Protein AF-A0A535BLI5-F1 (afdb_monomer_lite)

Sequence (243 aa):
MTRSIVELEEAIANLPAQARATAGRLFTVSTTTGRLEAPPEMHAWITKLFGSVDAVREQRIVRVTNEVTFEGALFNDLRAMRPMEVKGADEVRQTVAAAVNDPFDHPLTGTPADSFGRIEGEHGITASNVAKYDGYHGVLVFNEHDPLAPVDAEMIRDHLTTTRRWGEAALAADPAARYLFVMWNCLWRAGGSIVHGHMQMTATRGQHYPKVEALRRQALAYSATAGDYFDDLWLVHSALGLG

Structure (mmCIF, N/CA/C/O backbone):
data_AF-A0A535BLI5-F1
#
_entry.id   AF-A0A535BLI5-F1
#
loop_
_atom_site.group_PDB
_atom_site.id
_atom_site.type_symbol
_atom_site.label_atom_id
_atom_site.label_alt_id
_atom_site.label_comp_id
_atom_site.label_asym_id
_atom_site.label_entity_id
_atom_site.label_seq_id
_atom_site.pdbx_PDB_ins_code
_atom_site.Cartn_x
_atom_site.Cartn_y
_atom_site.Cartn_z
_atom_site.occupancy
_atom_site.B_iso_or_equiv
_atom_site.auth_seq_id
_atom_site.auth_comp_id
_atom_site.auth_asym_id
_atom_site.auth_atom_id
_atom_site.pdbx_PDB_model_num
ATOM 1 N N . MET A 1 1 ? -14.826 17.214 19.121 1.00 47.09 1 MET A N 1
ATOM 2 C CA . MET A 1 1 ? -14.129 16.149 19.871 1.00 47.09 1 MET A CA 1
ATOM 3 C C . MET A 1 1 ? -13.475 15.234 18.859 1.00 47.09 1 MET A C 1
ATOM 5 O O . MET A 1 1 ? -14.135 14.869 17.894 1.00 47.09 1 MET A O 1
ATOM 9 N N . THR A 1 2 ? -12.189 14.941 19.020 1.00 57.09 2 THR A N 1
ATOM 10 C CA . THR A 1 2 ? -11.465 13.982 18.177 1.00 57.09 2 THR A CA 1
ATOM 11 C C . THR A 1 2 ? -11.964 12.580 18.532 1.00 57.09 2 THR A C 1
ATOM 13 O O . THR A 1 2 ? -11.920 12.221 19.704 1.00 57.09 2 THR A O 1
ATOM 16 N N . ARG A 1 3 ? -12.500 11.823 17.566 1.00 70.88 3 ARG A N 1
ATOM 17 C CA . ARG A 1 3 ? -12.975 10.444 17.795 1.00 70.88 3 ARG A CA 1
ATOM 18 C C . ARG A 1 3 ? -11.785 9.548 18.155 1.00 70.88 3 ARG A C 1
ATOM 20 O O . ARG A 1 3 ? -10.768 9.614 17.465 1.00 70.88 3 ARG A O 1
ATOM 27 N N . SER A 1 4 ? -11.906 8.726 19.200 1.00 84.88 4 SER A N 1
ATOM 28 C CA . SER A 1 4 ? -10.860 7.763 19.572 1.00 84.88 4 SER A CA 1
ATOM 29 C C . SER A 1 4 ? -11.131 6.375 18.984 1.00 84.88 4 SER A C 1
ATOM 31 O O . SER A 1 4 ? -12.279 5.946 18.878 1.00 84.88 4 SER A O 1
ATOM 33 N N . ILE A 1 5 ? -10.074 5.627 18.641 1.00 86.12 5 ILE A N 1
ATOM 34 C CA . ILE A 1 5 ? -10.195 4.255 18.117 1.00 86.12 5 ILE A CA 1
ATOM 35 C C . ILE A 1 5 ? -10.846 3.302 19.131 1.00 86.12 5 ILE A C 1
ATOM 37 O O . ILE A 1 5 ? -11.511 2.342 18.744 1.00 86.12 5 ILE A O 1
ATOM 41 N N . VAL A 1 6 ? -10.726 3.587 20.432 1.00 87.19 6 VAL A N 1
ATOM 42 C CA . VAL A 1 6 ? -11.361 2.780 21.488 1.00 87.19 6 VAL A CA 1
ATOM 43 C C . VAL A 1 6 ? -12.884 2.937 21.553 1.00 87.19 6 VAL A C 1
ATOM 45 O O . VAL A 1 6 ? -13.558 2.119 22.184 1.00 87.19 6 VAL A O 1
ATOM 48 N N . GLU A 1 7 ? -13.431 3.950 20.882 1.00 90.62 7 GLU A N 1
ATOM 49 C CA . GLU A 1 7 ? -14.868 4.243 20.786 1.00 90.62 7 GLU A CA 1
ATOM 50 C C . GLU A 1 7 ? -15.482 3.703 19.482 1.00 90.62 7 GLU A C 1
ATOM 52 O O . GLU A 1 7 ? -16.658 3.932 19.212 1.00 90.62 7 GLU A O 1
ATOM 57 N N . LEU A 1 8 ? -14.715 2.973 18.659 1.00 93.38 8 LEU A N 1
ATOM 58 C CA . LEU A 1 8 ? -15.142 2.546 17.321 1.00 93.38 8 LEU A CA 1
ATOM 59 C C . LEU A 1 8 ? -16.457 1.751 17.320 1.00 93.38 8 LEU A C 1
ATOM 61 O O . LEU A 1 8 ? -17.288 1.937 16.436 1.00 93.38 8 LEU A O 1
ATOM 65 N N . GLU A 1 9 ? -16.662 0.886 18.311 1.00 93.19 9 GLU A N 1
ATOM 66 C CA . GLU A 1 9 ? -17.890 0.093 18.444 1.00 93.19 9 GLU A CA 1
ATOM 67 C C . GLU A 1 9 ? -19.134 0.989 18.601 1.00 93.19 9 GLU A C 1
ATOM 69 O O . GLU A 1 9 ? -20.137 0.806 17.910 1.00 93.19 9 GLU A O 1
ATOM 74 N N . GLU A 1 10 ? -19.040 2.025 19.438 1.00 93.69 10 GLU A N 1
ATOM 75 C CA . GLU A 1 10 ? -20.099 3.023 19.614 1.00 93.69 10 GLU A CA 1
ATOM 76 C C . GLU A 1 10 ? -20.235 3.925 18.379 1.00 93.69 10 GLU A C 1
ATOM 78 O O . GLU A 1 10 ? -21.348 4.241 17.951 1.00 93.69 10 GLU A O 1
ATOM 83 N N . ALA A 1 11 ? -19.116 4.297 17.753 1.00 94.75 11 ALA A N 1
ATOM 84 C CA . ALA A 1 11 ? -19.124 5.080 16.523 1.00 94.75 11 ALA A CA 1
ATOM 85 C C . ALA A 1 11 ? -19.891 4.359 15.402 1.00 94.75 11 ALA A C 1
ATOM 87 O O . ALA A 1 11 ? -20.700 4.992 14.726 1.00 94.75 11 ALA A O 1
ATOM 88 N N . ILE A 1 12 ? -19.701 3.041 15.253 1.00 96.00 12 ILE A N 1
ATOM 89 C CA . ILE A 1 12 ? -20.447 2.205 14.300 1.00 96.00 12 ILE A CA 1
ATOM 90 C C . ILE A 1 12 ? -21.933 2.143 14.669 1.00 96.00 12 ILE A C 1
ATOM 92 O O . ILE A 1 12 ? -22.789 2.292 13.793 1.00 96.00 12 ILE A O 1
ATOM 96 N N . ALA A 1 13 ? -22.264 1.967 15.951 1.00 95.38 13 ALA A N 1
ATOM 97 C CA . ALA A 1 13 ? -23.654 1.912 16.410 1.00 95.38 13 ALA A CA 1
ATOM 98 C C . ALA A 1 13 ? -24.440 3.199 16.088 1.00 95.38 13 ALA A C 1
ATOM 100 O O . ALA A 1 13 ? -25.640 3.135 15.793 1.00 95.38 13 ALA A O 1
ATOM 101 N N . ASN A 1 14 ? -23.749 4.340 16.078 1.00 96.06 14 ASN A N 1
ATOM 102 C CA . ASN A 1 14 ? -24.297 5.665 15.793 1.00 96.06 14 ASN A CA 1
ATOM 103 C C . ASN A 1 14 ? -24.281 6.057 14.302 1.00 96.06 14 ASN A C 1
ATOM 105 O O . ASN A 1 14 ? -24.719 7.156 13.957 1.00 96.06 14 ASN A O 1
ATOM 109 N N . LEU A 1 15 ? -23.800 5.189 13.404 1.00 96.94 15 LEU A N 1
ATOM 110 C CA . LEU A 1 15 ? -23.833 5.453 11.964 1.00 96.94 15 LEU A CA 1
ATOM 111 C C . LEU A 1 15 ? -25.273 5.497 11.415 1.00 96.94 15 LEU A C 1
ATOM 113 O O . LEU A 1 15 ? -26.168 4.825 11.944 1.00 96.94 15 LEU A O 1
ATOM 117 N N . PRO A 1 16 ? -25.502 6.216 10.294 1.00 97.50 16 PRO A N 1
ATOM 118 C CA . PRO A 1 16 ? -26.744 6.115 9.534 1.00 97.50 16 PRO A CA 1
ATOM 119 C C . PRO A 1 16 ? -27.089 4.660 9.209 1.00 97.50 16 PRO A C 1
ATOM 121 O O . PRO A 1 16 ? -26.199 3.842 8.981 1.00 97.50 16 PRO A O 1
ATOM 124 N N . ALA A 1 17 ? -28.384 4.340 9.140 1.00 97.81 17 ALA A N 1
ATOM 125 C CA . ALA A 1 17 ? -28.864 2.958 9.065 1.00 97.81 17 ALA A CA 1
ATOM 126 C C . ALA A 1 17 ? -28.194 2.122 7.958 1.00 97.81 17 ALA A C 1
ATOM 128 O O . ALA A 1 17 ? -27.809 0.982 8.212 1.00 97.81 17 ALA A O 1
ATOM 129 N N . GLN A 1 18 ? -28.006 2.700 6.767 1.00 97.12 18 GLN A N 1
ATOM 130 C CA . GLN A 1 18 ? -27.330 2.037 5.651 1.00 97.12 18 GLN A CA 1
ATOM 131 C C . GLN A 1 18 ? -25.860 1.736 5.974 1.00 97.12 18 GLN A C 1
ATOM 133 O O . GLN A 1 18 ? -25.451 0.581 5.915 1.00 97.12 18 GLN A O 1
ATOM 138 N N . ALA A 1 19 ? -25.086 2.748 6.376 1.00 97.69 19 ALA A N 1
ATOM 139 C CA . ALA A 1 19 ? -23.670 2.591 6.703 1.00 97.69 19 ALA A CA 1
ATOM 140 C C . ALA A 1 19 ? -23.455 1.647 7.895 1.00 97.69 19 ALA A C 1
ATOM 142 O O . ALA A 1 19 ? -22.542 0.831 7.868 1.00 97.69 19 ALA A O 1
ATOM 143 N N . ARG A 1 20 ? -24.330 1.686 8.907 1.00 98.06 20 ARG A N 1
ATOM 144 C CA . ARG A 1 20 ? -24.294 0.754 10.042 1.00 98.06 20 ARG A CA 1
ATOM 145 C C . ARG A 1 20 ? -24.550 -0.688 9.610 1.00 98.06 20 ARG A C 1
ATOM 147 O O . ARG A 1 20 ? -23.839 -1.589 10.042 1.00 98.06 20 ARG A O 1
ATOM 154 N N . ALA A 1 21 ? -25.552 -0.913 8.759 1.00 97.50 21 ALA A N 1
ATOM 155 C CA . ALA A 1 21 ? -25.837 -2.242 8.227 1.00 97.50 21 ALA A CA 1
ATOM 156 C C . ALA A 1 21 ? -24.681 -2.755 7.356 1.00 97.50 21 ALA A C 1
ATOM 158 O O . ALA A 1 21 ? -24.323 -3.925 7.457 1.00 97.50 21 ALA A O 1
ATOM 159 N N . THR A 1 22 ? -24.076 -1.890 6.537 1.00 97.81 22 THR A N 1
ATOM 160 C CA . THR A 1 22 ? -22.875 -2.225 5.760 1.00 97.81 22 THR A CA 1
ATOM 161 C C . THR A 1 22 ? -21.688 -2.544 6.666 1.00 97.81 22 THR A C 1
ATOM 163 O O . THR A 1 22 ? -21.052 -3.579 6.482 1.00 97.81 22 THR A O 1
ATOM 166 N N . ALA A 1 23 ? -21.438 -1.737 7.700 1.00 97.62 23 ALA A N 1
ATOM 167 C CA . ALA A 1 23 ? -20.387 -1.993 8.679 1.00 97.62 23 ALA A CA 1
ATOM 168 C C . ALA A 1 23 ? -20.572 -3.355 9.361 1.00 97.62 23 ALA A C 1
ATOM 170 O O . ALA A 1 23 ? -19.612 -4.107 9.453 1.00 97.62 23 ALA A O 1
ATOM 171 N N . GLY A 1 24 ? -21.803 -3.715 9.740 1.00 96.94 24 GLY A N 1
ATOM 172 C CA . GLY A 1 24 ? -22.107 -5.024 10.328 1.00 96.94 24 GLY A CA 1
ATOM 173 C C . GLY A 1 24 ? -21.949 -6.217 9.375 1.00 96.94 24 GLY A C 1
ATOM 174 O O . GLY A 1 24 ? -21.850 -7.344 9.846 1.00 96.94 24 GLY A O 1
ATOM 175 N N . ARG A 1 25 ? -21.914 -5.998 8.051 1.00 96.69 25 ARG A N 1
ATOM 176 C CA . ARG A 1 25 ? -21.553 -7.042 7.072 1.00 96.69 25 ARG A CA 1
ATOM 177 C C . ARG A 1 25 ? -20.046 -7.157 6.876 1.00 96.69 25 ARG A C 1
ATOM 179 O O . ARG A 1 25 ? -19.554 -8.250 6.628 1.00 96.69 25 ARG A O 1
ATOM 186 N N . LEU A 1 26 ? -19.343 -6.026 6.896 1.00 97.62 26 LEU A N 1
ATOM 187 C CA . LEU A 1 26 ? -17.915 -5.969 6.591 1.00 97.62 26 LEU A CA 1
ATOM 188 C C . LEU A 1 26 ? -17.036 -6.257 7.801 1.00 97.62 26 LEU A C 1
ATOM 190 O O . LEU A 1 26 ? -15.949 -6.800 7.631 1.00 97.62 26 LEU A O 1
ATOM 194 N N . PHE A 1 27 ? -17.470 -5.872 8.998 1.00 97.81 27 PHE A N 1
ATOM 195 C CA . PHE A 1 27 ? -16.617 -5.853 10.171 1.00 97.81 27 PHE A CA 1
ATOM 196 C C . PHE A 1 27 ? -17.290 -6.455 11.392 1.00 97.81 27 PHE A C 1
ATOM 198 O O . PHE A 1 27 ? -18.383 -6.049 11.787 1.00 97.81 27 PHE A O 1
ATOM 205 N N . THR A 1 28 ? -16.544 -7.314 12.077 1.00 97.8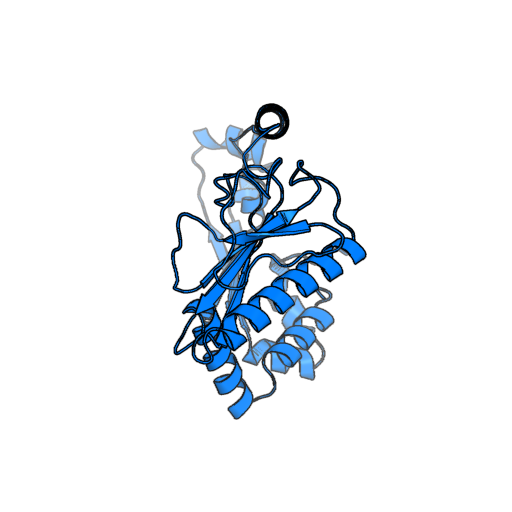8 28 THR A N 1
ATOM 206 C CA . THR A 1 28 ? -16.773 -7.587 13.491 1.00 97.88 28 THR A CA 1
ATOM 207 C C . THR A 1 28 ? -15.856 -6.691 14.305 1.00 97.88 28 THR A C 1
ATOM 209 O O . THR A 1 28 ? -14.628 -6.764 14.200 1.00 97.88 28 THR A O 1
ATOM 212 N N . VAL A 1 29 ? -16.458 -5.850 15.144 1.00 96.94 29 VAL A N 1
ATOM 213 C CA . VAL A 1 29 ? -15.743 -5.033 16.125 1.00 96.94 29 VAL A CA 1
ATOM 214 C C . VAL A 1 29 ? -16.135 -5.504 17.511 1.00 96.94 29 VAL A C 1
ATOM 216 O O . VAL A 1 29 ? -17.316 -5.626 17.818 1.00 96.94 29 VAL A O 1
ATOM 219 N N . SER A 1 30 ? -15.139 -5.780 18.345 1.00 94.75 30 SER A N 1
ATOM 220 C CA . SER A 1 30 ? -15.363 -6.179 19.732 1.00 94.75 30 SER A CA 1
ATOM 221 C C . SER A 1 30 ? -14.399 -5.453 20.647 1.00 94.75 30 SER A C 1
ATOM 223 O O . SER A 1 30 ? -13.195 -5.406 20.360 1.00 94.75 30 SER A O 1
ATOM 225 N N . THR A 1 31 ? -14.902 -4.974 21.777 1.00 94.19 31 THR A N 1
ATOM 226 C CA . THR A 1 31 ? -14.069 -4.374 22.814 1.00 94.19 31 THR A CA 1
ATOM 227 C C . THR A 1 31 ? -13.914 -5.303 24.013 1.00 94.19 31 THR A C 1
ATOM 229 O O . THR A 1 31 ? -14.876 -5.891 24.496 1.00 94.19 31 THR A O 1
ATOM 232 N N . THR A 1 32 ? -12.693 -5.412 24.530 1.00 94.00 32 THR A N 1
ATOM 233 C CA . THR A 1 32 ? -12.395 -6.095 25.794 1.00 94.00 32 THR A CA 1
ATOM 234 C C . THR A 1 32 ? -11.517 -5.229 26.691 1.00 94.00 32 THR A C 1
ATOM 236 O O . THR A 1 32 ? -10.850 -4.310 26.216 1.00 94.00 32 THR A O 1
ATOM 239 N N . THR A 1 33 ? -11.496 -5.535 27.986 1.00 94.62 33 THR A N 1
ATOM 240 C CA . THR A 1 33 ? -10.629 -4.871 28.964 1.00 94.62 33 THR A CA 1
ATOM 241 C C . THR A 1 33 ? -9.566 -5.849 29.445 1.00 94.62 33 THR A C 1
ATOM 243 O O . THR A 1 33 ? -9.861 -6.799 30.172 1.00 94.62 33 THR A O 1
ATOM 246 N N . GLY A 1 34 ? -8.317 -5.611 29.046 1.00 93.62 34 GLY A N 1
ATOM 247 C CA . GLY A 1 34 ? -7.156 -6.283 29.622 1.00 93.62 34 GLY A CA 1
ATOM 248 C C . GLY A 1 34 ? -6.868 -5.735 31.016 1.00 93.62 34 GLY A C 1
ATOM 249 O O . GLY A 1 34 ? -7.035 -4.541 31.255 1.00 93.62 34 GLY A O 1
ATOM 250 N N . ARG A 1 35 ? -6.434 -6.596 31.938 1.00 95.44 35 ARG A N 1
ATOM 251 C CA . ARG A 1 35 ? -6.080 -6.201 33.306 1.00 95.44 35 ARG A CA 1
ATOM 252 C C . ARG A 1 35 ? -4.682 -6.666 33.662 1.00 95.44 35 ARG A C 1
ATOM 254 O O . ARG A 1 35 ? -4.257 -7.728 33.207 1.00 95.44 35 ARG A O 1
ATOM 261 N N . LEU A 1 36 ? -3.994 -5.888 34.486 1.00 94.75 36 LEU A N 1
ATOM 262 C CA . LEU A 1 36 ? -2.710 -6.272 35.058 1.00 94.75 36 LEU A CA 1
ATOM 263 C C . LEU A 1 36 ? -2.592 -5.837 36.515 1.00 94.75 36 LEU A C 1
ATOM 265 O O . LEU A 1 36 ? -3.238 -4.889 36.960 1.00 94.75 36 LEU A O 1
ATOM 269 N N . GLU A 1 37 ? -1.713 -6.516 37.239 1.00 95.75 37 GLU A N 1
ATOM 270 C CA . GLU A 1 37 ? -1.260 -6.114 38.564 1.00 95.75 37 GLU A CA 1
ATOM 271 C C . GLU A 1 37 ? 0.241 -5.866 38.485 1.00 95.75 37 GLU A C 1
ATOM 273 O O . GLU A 1 37 ? 1.027 -6.783 38.249 1.00 95.75 37 GLU A O 1
ATOM 278 N N . ALA A 1 38 ? 0.637 -4.599 38.602 1.00 94.50 38 ALA A N 1
ATOM 279 C CA . ALA A 1 38 ? 2.038 -4.223 38.526 1.00 94.50 38 ALA A CA 1
ATOM 280 C C . ALA A 1 38 ? 2.724 -4.435 39.886 1.00 94.50 38 ALA A C 1
ATOM 282 O O . ALA A 1 38 ? 2.233 -3.902 40.890 1.00 94.50 38 ALA A O 1
ATOM 283 N N . PRO A 1 39 ? 3.870 -5.136 39.935 1.00 96.56 39 PRO A N 1
ATOM 284 C CA . PRO A 1 39 ? 4.638 -5.261 41.167 1.00 96.56 39 PRO A CA 1
ATOM 285 C C . PRO A 1 39 ? 5.189 -3.882 41.596 1.00 96.56 39 PRO A C 1
ATOM 287 O O . PRO A 1 39 ? 5.440 -3.041 40.719 1.00 96.56 39 PRO A O 1
ATOM 290 N N . PRO A 1 40 ? 5.370 -3.614 42.907 1.00 96.69 40 PRO A N 1
ATOM 291 C CA . PRO A 1 40 ? 5.818 -2.311 43.420 1.00 96.69 40 PRO A CA 1
ATOM 292 C C . PRO A 1 40 ? 7.080 -1.767 42.740 1.00 96.69 40 PRO A C 1
ATOM 294 O O . PRO A 1 40 ? 7.190 -0.571 42.471 1.00 96.69 40 PRO A O 1
ATOM 297 N N . GLU A 1 41 ? 8.005 -2.653 42.383 1.00 97.38 41 GLU A N 1
ATOM 298 C CA . GLU A 1 41 ? 9.267 -2.341 41.714 1.00 97.38 41 GLU A CA 1
ATOM 299 C C . GLU A 1 41 ? 9.061 -1.677 40.342 1.00 97.38 41 GLU A C 1
ATOM 301 O O . GLU A 1 41 ? 9.906 -0.904 39.890 1.00 97.38 41 GLU A O 1
ATOM 306 N N . MET A 1 42 ? 7.926 -1.928 39.677 1.00 95.88 42 MET A N 1
ATOM 307 C CA . MET A 1 42 ? 7.594 -1.328 38.381 1.00 95.88 42 MET A CA 1
ATOM 308 C C . MET A 1 42 ? 6.871 0.018 38.494 1.00 95.88 42 MET A C 1
ATOM 310 O O . MET A 1 42 ? 6.772 0.729 37.492 1.00 95.88 42 MET A O 1
ATOM 314 N N . HIS A 1 43 ? 6.373 0.411 39.673 1.00 95.81 43 HIS A N 1
ATOM 315 C CA . HIS A 1 43 ? 5.490 1.582 39.819 1.00 95.81 43 HIS A CA 1
ATOM 316 C C . HIS A 1 43 ? 6.147 2.885 39.364 1.00 95.81 43 HIS A C 1
ATOM 318 O O . HIS A 1 43 ? 5.507 3.693 38.687 1.00 95.81 43 HIS A O 1
ATOM 324 N N . ALA A 1 44 ? 7.434 3.069 39.670 1.00 95.38 44 ALA A N 1
ATOM 325 C CA . ALA A 1 44 ? 8.190 4.249 39.254 1.00 95.38 44 ALA A CA 1
ATOM 326 C C . ALA A 1 44 ? 8.353 4.317 37.725 1.00 95.38 44 ALA A C 1
ATOM 328 O O . ALA A 1 44 ? 8.171 5.375 37.122 1.00 95.38 44 ALA A O 1
ATOM 329 N N . TRP A 1 45 ? 8.653 3.183 37.085 1.00 92.44 45 TRP A N 1
ATOM 330 C CA . TRP A 1 45 ? 8.798 3.094 35.630 1.00 92.44 45 TRP A CA 1
ATOM 331 C C . TRP A 1 45 ? 7.462 3.316 34.911 1.00 92.44 45 TRP A C 1
ATOM 333 O O . TRP A 1 45 ? 7.402 4.081 33.949 1.00 92.44 45 TRP A O 1
ATOM 343 N N . ILE A 1 46 ? 6.383 2.712 35.419 1.00 92.81 46 ILE A N 1
ATOM 344 C CA . ILE A 1 46 ? 5.030 2.870 34.874 1.00 92.81 46 ILE A CA 1
ATOM 345 C C . ILE A 1 46 ? 4.578 4.324 34.980 1.00 92.81 46 ILE A C 1
ATOM 347 O O . ILE A 1 46 ? 4.182 4.909 33.979 1.00 92.81 46 ILE A O 1
ATOM 351 N N . THR A 1 47 ? 4.688 4.926 36.164 1.00 92.94 47 THR A N 1
ATOM 352 C CA . THR A 1 47 ? 4.321 6.333 36.389 1.00 92.94 47 THR A CA 1
ATOM 353 C C . THR A 1 47 ? 5.103 7.260 35.461 1.00 92.94 47 THR A C 1
ATOM 355 O O . THR A 1 47 ? 4.530 8.169 34.869 1.00 92.94 47 THR A O 1
ATOM 358 N N . LYS A 1 48 ? 6.401 6.994 35.259 1.00 90.44 48 LYS A N 1
ATOM 359 C CA . LYS A 1 48 ? 7.246 7.783 34.356 1.00 90.44 48 LYS A CA 1
ATOM 360 C C . LYS A 1 48 ? 6.785 7.735 32.894 1.00 90.44 48 LYS A C 1
ATOM 362 O O . LYS A 1 48 ? 6.881 8.751 32.215 1.00 90.44 48 LYS A O 1
ATOM 367 N N . LEU A 1 49 ? 6.358 6.576 32.393 1.00 87.19 49 LEU A N 1
ATOM 368 C CA . LEU A 1 49 ? 6.043 6.392 30.967 1.00 87.19 49 LEU A CA 1
ATOM 369 C C . LEU A 1 49 ? 4.560 6.550 30.631 1.00 87.19 49 LEU A C 1
ATOM 371 O O . LEU A 1 49 ? 4.225 7.029 29.553 1.00 87.19 49 LEU A O 1
ATOM 375 N N . PHE A 1 50 ? 3.683 6.140 31.540 1.00 88.31 50 PHE A N 1
ATOM 376 C CA . PHE A 1 50 ? 2.238 6.050 31.327 1.00 88.31 50 PHE A CA 1
ATOM 377 C C . PHE A 1 50 ? 1.442 6.950 32.283 1.00 88.31 50 PHE A C 1
ATOM 379 O O . PHE A 1 50 ? 0.216 6.922 32.283 1.00 88.31 50 PHE A O 1
ATOM 386 N N . GLY A 1 51 ? 2.120 7.752 33.107 1.00 90.06 51 GLY A N 1
ATOM 387 C CA . GLY A 1 51 ? 1.513 8.737 34.003 1.00 90.06 51 GLY A CA 1
ATOM 388 C C . GLY A 1 51 ? 1.115 8.185 35.372 1.00 90.06 51 GLY A C 1
ATOM 389 O O . GLY A 1 51 ? 1.361 8.849 36.374 1.00 90.06 51 GLY A O 1
ATOM 390 N N . SER A 1 52 ? 0.550 6.976 35.458 1.00 93.44 52 SER A N 1
ATOM 391 C CA . SER A 1 52 ? 0.239 6.334 36.746 1.00 93.44 52 SER A CA 1
ATOM 392 C C . SER A 1 52 ? 0.098 4.812 36.643 1.00 93.44 52 SER A C 1
ATOM 394 O O . SER A 1 52 ? -0.093 4.258 35.561 1.00 93.44 52 SER A O 1
ATOM 396 N N . VAL A 1 53 ? 0.174 4.124 37.789 1.00 92.62 53 VAL A N 1
ATOM 397 C CA . VAL A 1 53 ? -0.102 2.678 37.884 1.00 92.62 53 VAL A CA 1
ATOM 398 C C . VAL A 1 53 ? -1.559 2.368 37.544 1.00 92.62 53 VAL A C 1
ATOM 400 O O . VAL A 1 53 ? -1.829 1.407 36.826 1.00 92.62 53 VAL A O 1
ATOM 403 N N . ASP A 1 54 ? -2.490 3.211 37.992 1.00 93.19 54 ASP A N 1
ATOM 404 C CA . ASP A 1 54 ? -3.914 3.044 37.696 1.00 93.19 54 ASP A CA 1
ATOM 405 C C . ASP A 1 54 ? -4.209 3.176 36.196 1.00 93.19 54 ASP A C 1
ATOM 407 O O . ASP A 1 54 ? -5.012 2.411 35.666 1.00 93.19 54 ASP A O 1
ATOM 411 N N . ALA A 1 55 ? -3.502 4.064 35.485 1.00 89.56 55 ALA A N 1
ATOM 412 C CA . ALA A 1 55 ? -3.691 4.290 34.050 1.00 89.56 55 ALA A CA 1
ATOM 413 C C . ALA A 1 55 ? -3.369 3.065 33.177 1.00 89.56 55 ALA A C 1
ATOM 415 O O . ALA A 1 55 ? -3.858 2.969 32.054 1.00 89.56 55 ALA A O 1
ATOM 416 N N . VAL A 1 56 ? -2.555 2.123 33.668 1.00 92.69 56 VAL A N 1
ATOM 417 C CA . VAL A 1 56 ? -2.211 0.889 32.937 1.00 92.69 56 VAL A CA 1
ATOM 418 C C . VAL A 1 56 ? -2.917 -0.350 33.473 1.00 92.69 56 VAL A C 1
ATOM 420 O O . VAL A 1 56 ? -2.788 -1.425 32.880 1.00 92.69 56 VAL A O 1
ATOM 423 N N . ARG A 1 57 ? -3.627 -0.219 34.599 1.00 94.31 57 ARG A N 1
ATOM 424 C CA . ARG A 1 57 ? -4.225 -1.341 35.326 1.00 94.31 57 ARG A CA 1
ATOM 425 C C . ARG A 1 57 ? -5.336 -2.004 34.532 1.00 94.31 57 ARG A C 1
ATOM 427 O O . ARG A 1 57 ? -5.400 -3.229 34.483 1.00 94.31 57 ARG A O 1
ATOM 434 N N . GLU A 1 58 ? -6.175 -1.191 33.903 1.00 93.88 58 GLU A N 1
ATOM 435 C CA . GLU A 1 58 ? -7.248 -1.623 33.019 1.00 93.88 58 GLU A CA 1
ATOM 436 C C . GLU A 1 58 ? -7.061 -0.976 31.650 1.00 93.88 58 GLU A C 1
ATOM 438 O O . GLU A 1 58 ? -6.914 0.237 31.534 1.00 93.88 58 GLU A O 1
ATOM 443 N N . GLN A 1 59 ? -7.040 -1.793 30.603 1.00 91.69 59 GLN A N 1
ATOM 444 C CA . GLN A 1 59 ? -6.693 -1.354 29.256 1.00 91.69 59 GLN A CA 1
ATOM 445 C C . GLN A 1 59 ? -7.792 -1.762 28.296 1.00 91.69 59 GLN A C 1
ATOM 447 O O . GLN A 1 59 ? -8.048 -2.954 28.109 1.00 91.69 59 GLN A O 1
ATOM 452 N N . ARG A 1 60 ? -8.426 -0.777 27.665 1.00 91.44 60 ARG A N 1
ATOM 453 C CA . ARG A 1 60 ? -9.430 -1.026 26.634 1.00 91.44 60 ARG A CA 1
ATOM 454 C C . ARG A 1 60 ? -8.730 -1.449 25.342 1.00 91.44 60 ARG A C 1
ATOM 456 O O . ARG A 1 60 ? -7.842 -0.757 24.849 1.00 91.44 60 ARG A O 1
ATOM 463 N N . ILE A 1 61 ? -9.116 -2.608 24.822 1.00 93.56 61 ILE A N 1
ATOM 464 C CA . ILE A 1 61 ? -8.564 -3.205 23.609 1.00 93.56 61 ILE A CA 1
ATOM 465 C C . ILE A 1 61 ? -9.704 -3.388 22.616 1.00 93.56 61 ILE A C 1
ATOM 467 O O . ILE A 1 61 ? -10.643 -4.138 22.886 1.00 93.56 61 ILE A O 1
ATOM 471 N N . VAL A 1 62 ? -9.601 -2.736 21.461 1.00 95.25 62 VAL A N 1
ATOM 472 C CA . VAL A 1 62 ? -10.546 -2.906 20.352 1.00 95.25 62 VAL A CA 1
ATOM 473 C C . VAL A 1 62 ? -9.949 -3.864 19.341 1.00 95.25 62 VAL A C 1
ATOM 475 O O . VAL A 1 62 ? -8.841 -3.661 18.851 1.00 95.25 62 VAL A O 1
ATOM 478 N N . ARG A 1 63 ? -10.691 -4.919 19.023 1.00 96.31 63 ARG A N 1
ATOM 479 C CA . ARG A 1 63 ? -10.394 -5.818 17.911 1.00 96.31 63 ARG A CA 1
ATOM 480 C C . ARG A 1 63 ? -11.322 -5.477 16.759 1.00 96.31 63 ARG A C 1
ATOM 482 O O . ARG A 1 63 ? -12.529 -5.387 16.965 1.00 96.31 63 ARG A O 1
ATOM 489 N N . VAL A 1 64 ? -10.748 -5.351 15.571 1.00 97.12 64 VAL A N 1
ATOM 490 C CA . VAL A 1 64 ? -11.479 -5.222 14.312 1.00 97.12 64 VAL A CA 1
ATOM 491 C C . VAL A 1 64 ? -11.085 -6.394 13.431 1.00 97.12 64 VAL A C 1
ATOM 493 O O . VAL A 1 64 ? -9.893 -6.637 13.237 1.00 97.12 64 VAL A O 1
ATOM 496 N N . THR A 1 65 ? -12.072 -7.103 12.903 1.00 98.38 65 THR A N 1
ATOM 497 C CA . THR A 1 65 ? -11.895 -8.159 11.906 1.00 98.38 65 THR A CA 1
ATOM 498 C C . THR A 1 65 ? -12.729 -7.803 10.690 1.00 98.38 65 THR A C 1
ATOM 500 O O . THR A 1 65 ? -13.915 -7.525 10.827 1.00 98.38 65 THR A O 1
ATOM 503 N N . ASN A 1 66 ? -12.110 -7.787 9.512 1.00 97.94 66 ASN A N 1
ATOM 504 C CA . ASN A 1 66 ? -12.815 -7.709 8.242 1.00 97.94 66 ASN A CA 1
ATOM 505 C C . ASN A 1 66 ? -13.348 -9.105 7.900 1.00 97.94 66 ASN A C 1
ATOM 507 O O . ASN A 1 66 ? -12.565 -10.026 7.695 1.00 97.94 66 ASN A O 1
ATOM 511 N N . GLU A 1 67 ? -14.663 -9.273 7.840 1.00 97.50 67 GLU A N 1
ATOM 512 C CA . GLU A 1 67 ? -15.318 -10.568 7.606 1.00 97.50 67 GLU A CA 1
ATOM 513 C C . GLU A 1 67 ? -15.223 -11.038 6.147 1.00 97.50 67 GLU A C 1
ATOM 515 O O . GLU A 1 67 ? -15.502 -12.194 5.838 1.00 97.50 67 GLU A O 1
ATOM 520 N N . VAL A 1 68 ? -14.806 -10.157 5.234 1.00 97.19 68 VAL A N 1
ATOM 521 C CA . VAL A 1 68 ? -14.600 -10.488 3.819 1.00 97.19 68 VAL A CA 1
ATOM 522 C C . VAL A 1 68 ? -13.175 -10.982 3.583 1.00 97.19 68 VAL A C 1
ATOM 524 O O . VAL A 1 68 ? -12.974 -12.013 2.935 1.00 97.19 68 VAL A O 1
ATOM 527 N N . THR A 1 69 ? -12.175 -10.266 4.108 1.00 96.75 69 THR A N 1
ATOM 528 C CA . THR A 1 69 ? -10.756 -10.604 3.889 1.00 96.75 69 THR A CA 1
ATOM 529 C C . THR A 1 69 ? -10.148 -11.468 4.991 1.00 96.75 69 THR A C 1
ATOM 531 O O . THR A 1 69 ? -9.115 -12.100 4.762 1.00 96.75 69 THR A O 1
ATOM 534 N N . PHE A 1 70 ? -10.789 -11.525 6.162 1.00 96.56 70 PHE A N 1
ATOM 535 C CA . PHE A 1 70 ? -10.279 -12.084 7.422 1.00 96.56 70 PHE A CA 1
ATOM 536 C C . PHE A 1 70 ? -9.004 -11.417 7.948 1.00 96.56 70 PHE A C 1
ATOM 538 O O . PHE A 1 70 ? -8.335 -11.940 8.842 1.00 96.56 70 PHE A O 1
ATOM 545 N N . GLU A 1 71 ? -8.670 -10.236 7.436 1.00 97.00 71 GLU A N 1
ATOM 546 C CA . GLU A 1 71 ? -7.634 -9.399 8.023 1.00 97.00 71 GLU A CA 1
ATOM 547 C C . GLU A 1 71 ? -8.164 -8.746 9.300 1.00 97.00 71 GLU A C 1
ATOM 549 O O . GLU A 1 71 ? -9.337 -8.380 9.402 1.00 97.00 71 GLU A O 1
ATOM 554 N N . GLY A 1 72 ? -7.299 -8.602 10.301 1.00 96.31 72 GLY A N 1
ATOM 555 C CA . GLY A 1 72 ? -7.693 -8.035 11.579 1.00 96.31 72 GLY A CA 1
ATOM 556 C C . GLY A 1 72 ? -6.592 -7.227 12.237 1.00 96.31 72 GLY A C 1
ATOM 557 O O . GLY A 1 72 ? -5.401 -7.444 12.006 1.00 96.31 72 GLY A O 1
ATOM 558 N N . ALA A 1 73 ? -7.014 -6.301 13.087 1.00 95.38 73 ALA A N 1
ATOM 559 C CA . ALA A 1 73 ? -6.146 -5.430 13.859 1.00 95.38 73 ALA A CA 1
ATOM 560 C C . ALA A 1 73 ? -6.619 -5.354 15.314 1.00 95.38 73 ALA A C 1
ATOM 562 O O . ALA A 1 73 ? -7.810 -5.475 15.614 1.00 95.38 73 ALA A O 1
ATOM 563 N N . LEU A 1 74 ? -5.665 -5.159 16.226 1.00 94.50 74 LEU A N 1
ATOM 564 C CA . LEU A 1 74 ? -5.932 -4.902 17.636 1.00 94.50 74 LEU A CA 1
ATOM 565 C C . LEU A 1 74 ? -5.370 -3.536 18.010 1.00 94.50 74 LEU A C 1
ATOM 567 O O . LEU A 1 74 ? -4.184 -3.268 17.813 1.00 94.50 74 LEU A O 1
ATOM 571 N N . PHE A 1 75 ? -6.218 -2.713 18.607 1.00 92.88 75 PHE A N 1
ATOM 572 C CA . PHE A 1 75 ? -5.902 -1.364 19.038 1.00 92.88 75 PHE A CA 1
ATOM 573 C C . PHE A 1 75 ? -5.939 -1.288 20.557 1.00 92.88 75 PHE A C 1
ATOM 575 O O . PHE A 1 75 ? -6.842 -1.822 21.197 1.00 92.88 75 PHE A O 1
ATOM 582 N N . ASN A 1 76 ? -4.935 -0.635 21.127 1.00 91.00 76 ASN A N 1
ATOM 583 C CA . ASN A 1 76 ? -4.837 -0.325 22.546 1.00 91.00 76 ASN A CA 1
ATOM 584 C C . ASN A 1 76 ? -4.065 0.990 22.655 1.00 91.00 76 ASN A C 1
ATOM 586 O O . ASN A 1 76 ? -2.924 1.064 22.192 1.00 91.00 76 ASN A O 1
ATOM 590 N N . ASP A 1 77 ? -4.676 2.002 23.265 1.00 83.31 77 ASP A N 1
ATOM 591 C CA . ASP A 1 77 ? -4.129 3.361 23.329 1.00 83.31 77 ASP A CA 1
ATOM 592 C C . ASP A 1 77 ? -2.746 3.410 23.992 1.00 83.31 77 ASP A C 1
ATOM 594 O O . ASP A 1 77 ? -1.852 4.131 23.546 1.00 83.31 77 ASP A O 1
ATOM 598 N N . LEU A 1 78 ? -2.499 2.558 24.991 1.00 85.25 78 LEU A N 1
ATOM 599 C CA . LEU A 1 78 ? -1.207 2.505 25.678 1.00 85.25 78 LEU A CA 1
ATOM 600 C C . LEU A 1 78 ? -0.086 1.956 24.790 1.00 85.25 78 LEU A C 1
ATOM 602 O O . LEU A 1 78 ? 1.090 2.202 25.066 1.00 85.25 78 LEU A O 1
ATOM 606 N N . ARG A 1 79 ? -0.405 1.233 23.705 1.00 82.25 79 ARG A N 1
ATOM 607 C CA . ARG A 1 79 ? 0.623 0.773 22.760 1.00 82.25 79 ARG A CA 1
ATOM 608 C C . ARG A 1 79 ? 1.264 1.920 21.992 1.00 82.25 79 ARG A C 1
ATOM 610 O O . ARG A 1 79 ? 2.445 1.795 21.676 1.00 82.25 79 ARG A O 1
ATOM 617 N N . ALA A 1 80 ? 0.534 3.004 21.733 1.00 73.75 80 ALA A N 1
ATOM 618 C CA . ALA A 1 80 ? 1.084 4.193 21.083 1.00 73.75 80 ALA A CA 1
ATOM 619 C C . ALA A 1 80 ? 2.091 4.935 21.983 1.00 73.75 80 ALA A C 1
ATOM 621 O O . ALA A 1 80 ? 3.000 5.587 21.485 1.00 73.75 80 ALA A O 1
ATOM 622 N N . MET A 1 81 ? 1.968 4.777 23.305 1.00 73.38 81 MET A N 1
ATOM 623 C CA . MET A 1 81 ? 2.817 5.432 24.309 1.00 73.38 81 MET A CA 1
ATOM 624 C C . MET A 1 81 ? 4.084 4.641 24.651 1.00 73.38 81 MET A C 1
ATOM 626 O O . MET A 1 81 ? 4.863 5.049 25.515 1.00 73.38 81 MET A O 1
ATOM 630 N N . ARG A 1 82 ? 4.308 3.486 24.012 1.00 75.81 82 ARG A N 1
ATOM 631 C CA . ARG A 1 82 ? 5.508 2.694 24.279 1.00 75.81 82 ARG A CA 1
ATOM 632 C C . ARG A 1 82 ? 6.756 3.456 23.823 1.00 75.81 82 ARG A C 1
ATOM 634 O O . ARG A 1 82 ? 6.794 3.909 22.680 1.00 75.81 82 ARG A O 1
ATOM 641 N N . PRO A 1 83 ? 7.798 3.551 24.668 1.00 67.88 83 PRO A N 1
ATOM 642 C CA . PRO A 1 83 ? 9.046 4.169 24.256 1.00 67.88 83 PRO A CA 1
ATOM 643 C C . PRO A 1 83 ? 9.632 3.408 23.063 1.00 67.88 83 PRO A C 1
ATOM 645 O O . PRO A 1 83 ? 9.779 2.185 23.102 1.00 67.88 83 PRO A O 1
ATOM 648 N N . MET A 1 84 ? 9.961 4.140 21.999 1.00 66.12 84 MET A N 1
ATOM 649 C CA . MET A 1 84 ? 10.752 3.598 20.901 1.00 66.12 84 MET A CA 1
ATOM 650 C C . MET A 1 84 ? 12.223 3.606 21.310 1.00 66.12 84 MET A C 1
ATOM 652 O O . MET A 1 84 ? 12.802 4.662 21.554 1.00 66.12 84 MET A O 1
ATOM 656 N N . GLU A 1 85 ? 12.834 2.428 21.385 1.00 59.84 85 GLU A N 1
ATOM 657 C CA . GLU A 1 85 ? 14.257 2.293 21.726 1.00 59.84 85 GLU A CA 1
ATOM 658 C C . GLU A 1 85 ? 15.184 2.652 20.552 1.00 59.84 85 GLU A C 1
ATOM 660 O O . GLU A 1 85 ? 16.366 2.927 20.748 1.00 59.84 85 GLU A O 1
ATOM 665 N N . VAL A 1 86 ? 14.655 2.692 19.324 1.00 60.25 86 VAL A N 1
ATOM 666 C CA . VAL A 1 86 ? 15.447 2.914 18.109 1.00 60.25 86 VAL A CA 1
ATOM 667 C C . VAL A 1 86 ? 15.541 4.408 17.794 1.00 60.25 86 VAL A C 1
ATOM 669 O O . VAL A 1 86 ? 14.558 5.042 17.413 1.00 60.25 86 VAL A O 1
ATOM 672 N N . LYS A 1 87 ? 16.751 4.963 17.907 1.00 57.56 87 LYS A N 1
ATOM 673 C CA . LYS A 1 87 ? 17.129 6.271 17.350 1.00 57.56 87 LYS A CA 1
ATOM 674 C C . LYS A 1 87 ? 17.770 6.026 15.982 1.00 57.56 87 LYS A C 1
ATOM 676 O O . LYS A 1 87 ? 18.739 5.281 15.921 1.00 57.56 87 LYS A O 1
ATOM 681 N N . GLY A 1 88 ? 17.237 6.600 14.900 1.00 60.31 88 GLY A N 1
ATOM 682 C CA . GLY A 1 88 ? 17.736 6.295 13.546 1.00 60.31 88 GLY A CA 1
ATOM 683 C C . GLY A 1 88 ? 17.554 7.381 12.483 1.00 60.31 88 GLY A C 1
ATOM 684 O O . GLY A 1 88 ? 17.850 7.130 11.324 1.00 60.31 88 GLY A O 1
ATOM 685 N N . ALA A 1 89 ? 17.070 8.578 12.831 1.00 62.78 89 ALA A N 1
ATOM 686 C CA . ALA A 1 89 ? 16.850 9.634 11.836 1.00 62.78 89 ALA A CA 1
ATOM 687 C C . ALA A 1 89 ? 18.167 10.164 11.231 1.00 62.78 89 ALA A C 1
ATOM 689 O O . ALA A 1 89 ? 18.250 10.346 10.017 1.00 62.78 89 ALA A O 1
ATOM 690 N N . ASP A 1 90 ? 19.207 10.338 12.055 1.00 68.81 90 ASP A N 1
ATOM 691 C CA . ASP A 1 90 ? 20.520 10.825 11.602 1.00 68.81 90 ASP A CA 1
ATOM 692 C C . ASP A 1 90 ? 21.237 9.814 10.690 1.00 68.81 90 ASP A C 1
ATOM 694 O O . ASP A 1 90 ? 21.916 10.205 9.743 1.00 68.81 90 ASP A O 1
ATOM 698 N N . GLU A 1 91 ? 21.031 8.514 10.930 1.00 83.12 91 GLU A N 1
ATOM 699 C CA . GLU A 1 91 ? 21.561 7.422 10.102 1.00 83.12 91 GLU A CA 1
ATOM 700 C C . GLU A 1 91 ? 21.006 7.506 8.671 1.00 83.12 91 GLU A C 1
ATOM 702 O O . GLU A 1 91 ? 21.761 7.421 7.706 1.00 83.12 91 GLU A O 1
ATOM 707 N N . VAL A 1 92 ? 19.700 7.761 8.522 1.00 89.56 92 VAL A N 1
ATOM 708 C CA . VAL A 1 92 ? 19.027 7.766 7.213 1.00 89.56 92 VAL A CA 1
ATOM 709 C C . VAL A 1 92 ? 19.621 8.798 6.261 1.00 89.56 92 VAL A C 1
ATOM 711 O O . VAL A 1 92 ? 19.984 8.460 5.135 1.00 89.56 92 VAL A O 1
ATOM 714 N N . ARG A 1 93 ? 19.743 10.056 6.700 1.00 91.31 93 ARG A N 1
ATOM 715 C CA . ARG A 1 93 ? 20.249 11.133 5.834 1.00 91.31 93 ARG A CA 1
ATOM 716 C C . ARG A 1 93 ? 21.705 10.913 5.435 1.00 91.31 93 ARG A C 1
ATOM 718 O O . ARG A 1 93 ? 22.062 11.197 4.295 1.00 91.31 93 ARG A O 1
ATOM 725 N N . GLN A 1 94 ? 22.522 10.370 6.336 1.00 91.12 94 GLN A N 1
ATOM 726 C CA . GLN A 1 94 ? 23.911 10.027 6.032 1.00 91.12 94 GLN A CA 1
ATOM 727 C C . GLN A 1 94 ? 24.005 8.899 5.004 1.00 91.12 94 GLN A C 1
ATOM 729 O O . GLN A 1 94 ? 24.799 9.002 4.075 1.00 91.12 94 GLN A O 1
ATOM 734 N N . THR A 1 95 ? 23.183 7.852 5.125 1.00 91.69 95 THR A N 1
ATOM 735 C CA . THR A 1 95 ? 23.176 6.755 4.148 1.00 91.69 95 THR A CA 1
ATOM 736 C C . THR A 1 95 ? 22.733 7.221 2.766 1.00 91.69 95 THR A C 1
ATOM 738 O O . THR A 1 95 ? 23.363 6.832 1.791 1.00 91.69 95 THR A O 1
ATOM 741 N N . VAL A 1 96 ? 21.707 8.076 2.673 1.00 93.38 96 VAL A N 1
ATOM 742 C CA . VAL A 1 96 ? 21.280 8.661 1.387 1.00 93.38 96 VAL A CA 1
ATOM 743 C C . VAL A 1 96 ? 22.408 9.481 0.765 1.00 93.38 96 VAL A C 1
ATOM 745 O O . VAL A 1 96 ? 22.779 9.242 -0.375 1.00 93.38 96 VAL A O 1
ATOM 748 N N . ALA A 1 97 ? 23.030 10.384 1.526 1.00 91.81 97 ALA A N 1
ATOM 749 C CA . ALA A 1 97 ? 24.130 11.200 1.012 1.00 91.81 97 ALA A CA 1
ATOM 750 C C . ALA A 1 97 ? 25.364 10.371 0.597 1.00 91.81 97 ALA A C 1
ATOM 752 O O . ALA A 1 97 ? 26.089 10.760 -0.315 1.00 91.81 97 ALA A O 1
ATOM 753 N N . ALA A 1 98 ? 25.616 9.240 1.262 1.00 94.06 98 ALA A N 1
ATOM 754 C CA . ALA A 1 98 ? 26.727 8.345 0.944 1.00 94.06 98 ALA A CA 1
ATOM 755 C C . ALA A 1 98 ? 26.457 7.428 -0.262 1.00 94.06 98 ALA A C 1
ATOM 757 O O . ALA A 1 98 ? 27.401 6.831 -0.776 1.00 94.06 98 ALA A O 1
ATOM 758 N N . ALA A 1 99 ? 25.199 7.298 -0.693 1.00 93.44 99 ALA A N 1
ATOM 759 C CA . ALA A 1 99 ? 24.795 6.420 -1.787 1.00 93.44 99 ALA A CA 1
ATOM 760 C C . ALA A 1 99 ? 24.881 7.077 -3.173 1.00 93.44 99 ALA A C 1
ATOM 762 O O . ALA A 1 99 ? 24.583 6.418 -4.158 1.00 93.44 99 ALA A O 1
ATOM 763 N N . VAL A 1 100 ? 25.311 8.337 -3.271 1.00 93.00 100 VAL A N 1
ATOM 764 C CA . VAL A 1 100 ? 25.463 9.029 -4.557 1.00 93.00 100 VAL A CA 1
ATOM 765 C C . VAL A 1 100 ? 26.381 8.279 -5.524 1.00 93.00 100 VAL A C 1
ATOM 767 O O . VAL A 1 100 ? 27.368 7.653 -5.126 1.00 93.00 100 VAL A O 1
ATOM 770 N N . ASN A 1 101 ? 26.106 8.446 -6.814 1.00 93.62 101 ASN A N 1
ATOM 771 C CA . ASN A 1 101 ? 26.799 7.799 -7.922 1.00 93.62 101 ASN A CA 1
ATOM 772 C C . ASN A 1 101 ? 26.627 6.268 -7.930 1.00 93.62 101 ASN A C 1
ATOM 774 O O . ASN A 1 101 ? 27.555 5.531 -8.286 1.00 93.62 101 ASN A O 1
ATOM 778 N N . ASP A 1 102 ? 25.451 5.793 -7.526 1.00 94.69 102 ASP A N 1
ATOM 779 C CA . ASP A 1 102 ? 25.086 4.382 -7.597 1.00 94.69 102 ASP A CA 1
ATOM 780 C C . ASP A 1 102 ? 24.678 3.976 -9.036 1.00 94.69 102 ASP A C 1
ATOM 782 O O . ASP A 1 102 ? 24.683 4.798 -9.959 1.00 94.69 102 ASP A O 1
ATOM 786 N N . PRO A 1 103 ? 24.374 2.691 -9.305 1.00 96.00 103 PRO A N 1
ATOM 787 C CA . PRO A 1 103 ? 23.999 2.258 -10.650 1.00 96.00 103 PRO A CA 1
ATOM 788 C C . PRO A 1 103 ? 22.746 2.940 -11.230 1.00 96.00 103 PRO A C 1
ATOM 790 O O . PRO A 1 103 ? 22.588 2.958 -12.452 1.00 96.00 103 PRO A O 1
ATOM 793 N N . PHE A 1 104 ? 21.850 3.461 -10.388 1.00 97.19 104 PHE A N 1
ATOM 794 C CA . PHE A 1 104 ? 20.616 4.142 -10.784 1.00 97.19 104 PHE A CA 1
ATOM 795 C C . PHE A 1 104 ? 20.846 5.620 -11.115 1.00 97.19 104 PHE A C 1
ATOM 797 O O . PHE A 1 104 ? 20.099 6.153 -11.930 1.00 97.19 104 PHE A O 1
ATOM 804 N N . ASP A 1 105 ? 21.934 6.231 -10.640 1.00 97.25 105 ASP A N 1
ATOM 805 C CA . ASP A 1 105 ? 22.409 7.523 -11.164 1.00 97.25 105 ASP A CA 1
ATOM 806 C C . ASP A 1 105 ? 22.891 7.419 -12.623 1.00 97.25 105 ASP A C 1
ATOM 808 O O . ASP A 1 105 ? 22.926 8.407 -13.358 1.00 97.25 105 ASP A O 1
ATOM 812 N N . HIS A 1 106 ? 23.227 6.205 -13.075 1.00 96.88 106 HIS A N 1
ATOM 813 C CA . HIS A 1 106 ? 23.677 5.916 -14.441 1.00 96.88 106 HIS A CA 1
ATOM 814 C C . HIS A 1 106 ? 22.793 4.867 -15.116 1.00 96.88 106 HIS A C 1
ATOM 816 O O . HIS A 1 106 ? 23.297 3.840 -15.574 1.00 96.88 106 HIS A O 1
ATOM 822 N N . PRO A 1 107 ? 21.472 5.074 -15.240 1.00 96.75 107 PRO A N 1
ATOM 823 C CA . PRO A 1 107 ? 20.545 3.988 -15.539 1.00 96.75 107 PRO A CA 1
ATOM 824 C C . PRO A 1 107 ? 20.817 3.331 -16.900 1.00 96.75 107 PRO A C 1
ATOM 826 O O . PRO A 1 107 ? 20.595 2.134 -17.058 1.00 96.75 107 PRO A O 1
ATOM 829 N N . LEU A 1 108 ? 21.360 4.058 -17.881 1.00 97.81 108 LEU A N 1
ATOM 830 C CA . LEU A 1 108 ? 21.661 3.508 -19.206 1.00 97.81 108 LEU A CA 1
ATOM 831 C C . LEU A 1 108 ? 22.838 2.520 -19.221 1.00 97.81 108 LEU A C 1
ATOM 833 O O . LEU A 1 108 ? 22.827 1.601 -20.041 1.00 97.81 108 LEU A O 1
ATOM 837 N N . THR A 1 109 ? 23.822 2.688 -18.334 1.00 97.50 109 THR A N 1
ATOM 838 C CA . THR A 1 109 ? 25.066 1.893 -18.298 1.00 97.50 109 THR A CA 1
ATOM 839 C C . THR A 1 109 ? 25.199 1.038 -17.037 1.00 97.50 109 THR A C 1
ATOM 841 O O . THR A 1 109 ? 25.841 -0.009 -17.078 1.00 97.50 109 THR A O 1
ATOM 844 N N . GLY A 1 110 ? 24.577 1.453 -15.934 1.00 96.75 110 GLY A N 1
ATOM 845 C CA . GLY A 1 110 ? 24.562 0.780 -14.635 1.00 96.75 110 GLY A CA 1
ATOM 846 C C . GLY A 1 110 ? 23.433 -0.236 -14.463 1.00 96.75 110 GLY A C 1
ATOM 847 O O . GLY A 1 110 ? 23.454 -1.017 -13.515 1.00 96.75 110 GLY A O 1
ATOM 848 N N . THR A 1 111 ? 22.462 -0.285 -15.380 1.00 97.94 111 THR A N 1
ATOM 849 C CA . THR A 1 111 ? 21.356 -1.256 -15.329 1.00 97.94 111 THR A CA 1
ATOM 850 C C . THR A 1 111 ? 21.130 -1.915 -16.690 1.00 97.94 111 THR A C 1
ATOM 852 O O . THR A 1 111 ? 21.430 -1.300 -17.714 1.00 97.94 111 THR A O 1
ATOM 855 N N . PRO A 1 112 ? 20.584 -3.141 -16.762 1.00 98.00 112 PRO A N 1
ATOM 856 C CA . PRO A 1 112 ? 20.193 -3.733 -18.037 1.00 98.00 112 PRO A CA 1
ATOM 857 C C . PRO A 1 112 ? 18.849 -3.172 -18.534 1.00 98.00 112 PRO A C 1
ATOM 859 O O . PRO A 1 112 ? 18.027 -2.696 -17.754 1.00 98.00 112 PRO A O 1
ATOM 862 N N . ALA A 1 113 ? 18.600 -3.253 -19.841 1.00 98.38 113 ALA A N 1
ATOM 863 C CA . ALA A 1 113 ? 17.281 -3.001 -20.429 1.00 98.38 113 ALA A CA 1
ATOM 864 C C . ALA A 1 113 ? 16.447 -4.295 -20.477 1.00 98.38 113 ALA A C 1
ATOM 866 O O . ALA A 1 113 ? 17.005 -5.396 -20.427 1.00 98.38 113 ALA A O 1
ATOM 867 N N . ASP A 1 114 ? 15.119 -4.182 -20.564 1.00 98.38 114 ASP A N 1
ATOM 868 C CA . ASP A 1 114 ? 14.268 -5.338 -20.870 1.00 98.38 114 ASP A CA 1
ATOM 869 C C . ASP A 1 114 ? 14.417 -5.724 -22.352 1.00 98.38 114 ASP A C 1
ATOM 871 O O . ASP A 1 114 ? 14.970 -4.972 -23.158 1.00 98.38 114 ASP A O 1
ATOM 875 N N . SER A 1 115 ? 13.927 -6.904 -22.745 1.00 96.69 115 SER A N 1
ATOM 876 C CA . SER A 1 115 ? 14.002 -7.375 -24.141 1.00 96.69 115 SER A CA 1
ATOM 877 C C . SER A 1 115 ? 13.239 -6.483 -25.127 1.00 96.69 115 SER A C 1
ATOM 879 O O . SER A 1 115 ? 13.573 -6.445 -26.308 1.00 96.69 115 SER A O 1
ATOM 881 N N . PHE A 1 116 ? 12.242 -5.743 -24.640 1.00 97.94 116 PHE A N 1
ATOM 882 C CA . PHE A 1 116 ? 11.504 -4.719 -25.382 1.00 97.94 116 PHE A CA 1
ATOM 883 C C . PHE A 1 116 ? 12.103 -3.308 -25.224 1.00 97.94 116 PHE A C 1
ATOM 885 O O . PHE A 1 116 ? 11.489 -2.324 -25.632 1.00 97.94 116 PHE A O 1
ATOM 892 N N . GLY A 1 117 ? 13.302 -3.196 -24.652 1.00 98.19 117 GLY A N 1
ATOM 893 C CA . GLY A 1 117 ? 14.002 -1.934 -24.440 1.00 98.19 117 GLY A CA 1
ATOM 894 C C . GLY A 1 117 ? 13.641 -1.250 -23.122 1.00 98.19 117 GLY A C 1
ATOM 895 O O . GLY A 1 117 ? 13.263 -1.889 -22.141 1.00 98.19 117 GLY A O 1
ATOM 896 N N . ARG A 1 118 ? 13.823 0.072 -23.093 1.00 98.62 118 ARG A N 1
ATOM 897 C CA . ARG A 1 118 ? 13.487 0.939 -21.958 1.00 98.62 118 ARG A CA 1
ATOM 898 C C . ARG A 1 118 ? 12.295 1.807 -22.314 1.00 98.62 118 ARG A C 1
ATOM 900 O O . ARG A 1 118 ? 12.089 2.139 -23.479 1.00 98.62 118 ARG A O 1
ATOM 907 N N . ILE A 1 119 ? 11.541 2.197 -21.301 1.00 98.75 119 ILE A N 1
ATOM 908 C CA . ILE A 1 119 ? 10.442 3.142 -21.428 1.00 98.75 119 ILE A CA 1
ATOM 909 C C . ILE A 1 119 ? 10.813 4.364 -20.608 1.00 98.75 119 ILE A C 1
ATOM 911 O O . ILE A 1 119 ? 11.099 4.267 -19.417 1.00 98.75 119 ILE A O 1
ATOM 915 N N . GLU A 1 120 ? 10.823 5.506 -21.278 1.00 98.56 120 GLU A N 1
ATOM 916 C CA . GLU A 1 120 ? 11.092 6.802 -20.672 1.00 98.56 120 GLU A CA 1
ATOM 917 C C . GLU A 1 120 ? 9.766 7.480 -20.310 1.00 98.56 120 GLU A C 1
ATOM 919 O O . GLU A 1 120 ? 8.828 7.539 -21.124 1.00 98.56 120 GLU A O 1
ATOM 924 N N . GLY A 1 121 ? 9.695 7.925 -19.058 1.00 98.31 121 GLY A N 1
ATOM 925 C CA . GLY A 1 121 ? 8.725 8.885 -18.548 1.00 98.31 121 GLY A CA 1
ATOM 926 C C . GLY A 1 121 ? 9.374 10.257 -18.388 1.00 98.31 121 GLY A C 1
ATOM 927 O O . GLY A 1 121 ? 10.565 10.429 -18.647 1.00 98.31 121 GLY A O 1
ATOM 928 N N . GLU A 1 122 ? 8.599 11.237 -17.944 1.00 98.31 122 GLU A N 1
ATOM 929 C CA . GLU A 1 122 ? 9.111 12.586 -17.678 1.00 98.31 122 GLU A CA 1
ATOM 930 C C . GLU A 1 122 ? 10.045 12.618 -16.456 1.00 98.31 122 GLU A C 1
ATOM 932 O O . GLU A 1 122 ? 11.060 13.317 -16.451 1.00 98.31 122 GLU A O 1
ATOM 937 N N . HIS A 1 123 ? 9.749 11.802 -15.441 1.00 98.00 123 HIS A N 1
ATOM 938 C CA . HIS A 1 123 ? 10.445 11.794 -14.151 1.00 98.00 123 HIS A CA 1
ATOM 939 C C . HIS A 1 123 ? 11.204 10.493 -13.863 1.00 98.00 123 HIS A C 1
ATOM 941 O O . HIS A 1 123 ? 11.529 10.205 -12.704 1.00 98.00 123 HIS A O 1
ATOM 947 N N . GLY A 1 124 ? 11.495 9.698 -14.892 1.00 97.94 124 GLY A N 1
ATOM 948 C CA . GLY A 1 124 ? 12.284 8.483 -14.735 1.00 97.94 124 GLY A CA 1
ATOM 949 C C . GLY A 1 124 ? 12.380 7.623 -15.987 1.00 97.94 124 GLY A C 1
ATOM 950 O O . GLY A 1 124 ? 11.753 7.879 -17.016 1.00 97.94 124 GLY A O 1
ATOM 951 N N . ILE A 1 125 ? 13.151 6.547 -15.871 1.00 98.81 125 ILE A N 1
ATOM 952 C CA . ILE A 1 125 ? 13.377 5.578 -16.943 1.00 98.81 125 ILE A CA 1
ATOM 953 C C . ILE A 1 125 ? 13.294 4.153 -16.408 1.00 98.81 125 ILE A C 1
ATOM 955 O O . ILE A 1 125 ? 13.735 3.853 -15.296 1.00 98.81 125 ILE A O 1
ATOM 959 N N . THR A 1 126 ? 12.738 3.242 -17.205 1.00 98.81 126 THR A N 1
ATOM 960 C CA . THR A 1 126 ? 12.700 1.835 -16.814 1.00 98.81 126 THR A CA 1
ATOM 961 C C . THR A 1 126 ? 14.022 1.116 -17.070 1.00 98.81 126 THR A C 1
ATOM 963 O O . THR A 1 126 ? 14.770 1.384 -18.019 1.00 98.81 126 THR A O 1
ATOM 966 N N . ALA A 1 127 ? 14.274 0.115 -16.242 1.00 98.50 127 ALA A N 1
ATOM 967 C CA . ALA A 1 127 ? 15.339 -0.850 -16.402 1.00 98.50 127 ALA A CA 1
ATOM 968 C C . ALA A 1 127 ? 14.836 -2.254 -16.077 1.00 98.50 127 ALA A C 1
ATOM 970 O O . ALA A 1 127 ? 13.900 -2.445 -15.303 1.00 98.50 127 ALA A O 1
ATOM 971 N N . SER A 1 128 ? 15.507 -3.245 -16.638 1.00 98.19 128 SER A N 1
ATOM 972 C CA . SER A 1 128 ? 15.312 -4.643 -16.294 1.00 98.19 128 SER A CA 1
ATOM 973 C C . SER A 1 128 ? 15.962 -4.902 -14.940 1.00 98.19 128 SER A C 1
ATOM 975 O O . SER A 1 128 ? 17.121 -4.554 -14.715 1.00 98.19 128 SER A O 1
ATOM 977 N N . ASN A 1 129 ? 15.242 -5.533 -14.013 1.00 97.12 129 ASN A N 1
ATOM 978 C CA . ASN A 1 129 ? 15.882 -5.980 -12.783 1.00 97.12 129 ASN A CA 1
ATOM 979 C C . ASN A 1 129 ? 16.856 -7.122 -13.122 1.00 97.12 129 ASN A C 1
ATOM 981 O O . ASN A 1 129 ? 16.460 -8.091 -13.776 1.00 97.12 129 ASN A O 1
ATOM 985 N N . VAL A 1 130 ? 18.118 -7.017 -12.701 1.00 95.88 130 VAL A N 1
ATOM 986 C CA . VAL A 1 130 ? 19.137 -8.052 -12.948 1.00 95.88 130 VAL A CA 1
ATOM 987 C C . VAL A 1 130 ? 18.862 -9.332 -12.148 1.00 95.88 130 VAL A C 1
ATOM 989 O O . VAL A 1 130 ? 19.110 -10.433 -12.633 1.00 95.88 130 VAL A O 1
ATOM 992 N N . ALA A 1 131 ? 18.287 -9.195 -10.951 1.00 94.44 131 ALA A N 1
ATOM 993 C CA . ALA A 1 131 ? 17.899 -10.289 -10.068 1.00 94.44 131 ALA A CA 1
ATOM 994 C C . ALA A 1 131 ? 16.371 -10.448 -10.093 1.00 94.44 131 ALA A C 1
ATOM 996 O O . ALA A 1 131 ? 15.643 -10.023 -9.193 1.00 94.44 131 ALA A O 1
ATOM 997 N N . LYS A 1 132 ? 15.863 -11.032 -11.180 1.00 95.62 132 LYS A N 1
ATOM 998 C CA . LYS A 1 132 ? 14.422 -11.227 -11.375 1.00 95.62 132 LYS A CA 1
ATOM 999 C C . LYS A 1 132 ? 13.859 -12.257 -10.400 1.00 95.62 132 LYS A C 1
ATOM 1001 O O . LYS A 1 132 ? 14.463 -13.307 -10.204 1.00 95.62 132 LYS A O 1
ATOM 1006 N N . TYR A 1 133 ? 12.672 -11.993 -9.856 1.00 92.19 133 TYR A N 1
ATOM 1007 C CA . TYR A 1 133 ? 11.916 -12.991 -9.091 1.00 92.19 133 TYR A CA 1
ATOM 1008 C C . TYR A 1 133 ? 10.630 -13.449 -9.803 1.00 92.19 133 TYR A C 1
ATOM 1010 O O . TYR A 1 133 ? 9.905 -14.282 -9.270 1.00 92.19 133 TYR A O 1
ATOM 1018 N N . ASP A 1 134 ? 10.359 -12.944 -11.010 1.00 95.12 134 ASP A N 1
ATOM 1019 C CA . ASP A 1 134 ? 9.319 -13.432 -11.923 1.00 95.12 134 ASP A CA 1
ATOM 1020 C C . ASP A 1 134 ? 9.775 -13.231 -13.383 1.00 95.12 134 ASP A C 1
ATOM 1022 O O . ASP A 1 134 ? 10.793 -12.577 -13.630 1.00 95.12 134 ASP A O 1
ATOM 1026 N N . GLY A 1 135 ? 9.041 -13.788 -14.350 1.00 93.38 135 GLY A N 1
ATOM 1027 C CA . GLY A 1 135 ? 9.376 -13.754 -15.777 1.00 93.38 135 GLY A CA 1
ATOM 1028 C C . GLY A 1 135 ? 9.580 -12.339 -16.318 1.00 93.38 135 GLY A C 1
ATOM 1029 O O . GLY A 1 135 ? 10.531 -12.099 -17.061 1.00 93.38 135 GLY A O 1
ATOM 1030 N N . TYR A 1 136 ? 8.755 -11.393 -15.869 1.00 97.75 136 TYR A N 1
ATOM 1031 C CA . TYR A 1 136 ? 8.976 -9.966 -16.068 1.00 97.75 136 TYR A CA 1
ATOM 1032 C C . TYR A 1 136 ? 9.158 -9.291 -14.718 1.00 97.75 136 TYR A C 1
ATOM 1034 O O . TYR A 1 136 ? 8.266 -9.319 -13.871 1.00 97.75 136 TYR A O 1
ATOM 1042 N N . HIS A 1 137 ? 10.314 -8.660 -14.545 1.00 98.38 137 HIS A N 1
ATOM 1043 C CA . HIS A 1 137 ? 10.642 -7.869 -13.369 1.00 98.38 137 HIS A CA 1
ATOM 1044 C C . HIS A 1 137 ? 11.502 -6.685 -13.797 1.00 98.38 137 HIS A C 1
ATOM 1046 O O . HIS A 1 137 ? 12.654 -6.867 -14.204 1.00 98.38 137 HIS A O 1
ATOM 1052 N N . GLY A 1 138 ? 10.920 -5.497 -13.735 1.00 98.00 138 GLY A N 1
ATOM 1053 C CA . GLY A 1 138 ? 11.550 -4.229 -14.055 1.00 98.00 138 GLY A CA 1
ATOM 1054 C C . GLY A 1 138 ? 11.568 -3.297 -12.852 1.00 98.00 138 GLY A C 1
ATOM 1055 O O . GLY A 1 138 ? 10.912 -3.532 -11.836 1.00 98.00 138 GLY A O 1
ATOM 1056 N N . VAL A 1 139 ? 12.327 -2.225 -12.991 1.00 98.00 139 VAL A N 1
ATOM 1057 C CA . VAL A 1 139 ? 12.369 -1.102 -12.061 1.00 98.00 139 VAL A CA 1
ATOM 1058 C C . VAL A 1 139 ? 12.131 0.182 -12.843 1.00 98.00 139 VAL A C 1
ATOM 1060 O O . VAL A 1 139 ? 12.585 0.306 -13.979 1.00 98.00 139 VAL A O 1
ATOM 1063 N N . LEU A 1 140 ? 11.404 1.124 -12.258 1.00 98.62 140 LEU A N 1
ATOM 1064 C CA . LEU A 1 140 ? 11.348 2.505 -12.716 1.00 98.62 140 LEU A CA 1
ATOM 1065 C C . LEU A 1 140 ? 12.312 3.300 -11.844 1.00 98.62 140 LEU A C 1
ATOM 1067 O O . LEU A 1 140 ? 12.035 3.514 -10.666 1.00 98.62 140 LEU A O 1
ATOM 1071 N N . VAL A 1 141 ? 13.434 3.702 -12.429 1.00 98.31 141 VAL A N 1
ATOM 1072 C CA . VAL A 1 141 ? 14.445 4.533 -11.777 1.00 98.31 141 VAL A CA 1
ATOM 1073 C C . VAL A 1 141 ? 14.003 5.986 -11.879 1.00 98.31 141 VAL A C 1
ATOM 1075 O O . VAL A 1 141 ? 13.755 6.465 -12.988 1.00 98.31 141 VAL A O 1
ATOM 1078 N N . PHE A 1 142 ? 13.867 6.677 -10.749 1.00 97.81 142 PHE A N 1
ATOM 1079 C CA . PHE A 1 142 ? 13.498 8.092 -10.752 1.00 97.81 142 PHE A CA 1
ATOM 1080 C C . PHE A 1 142 ? 14.686 8.954 -11.171 1.00 97.81 142 PHE A C 1
ATOM 1082 O O . PHE A 1 142 ? 15.835 8.582 -10.958 1.00 97.81 142 PHE A O 1
ATOM 1089 N N . ASN A 1 143 ? 14.420 10.135 -11.727 1.00 97.25 143 A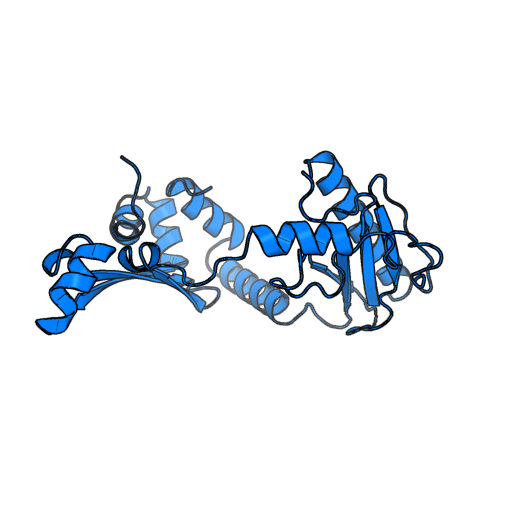SN A N 1
ATOM 1090 C CA . ASN A 1 143 ? 15.490 11.098 -12.011 1.00 97.25 143 ASN A CA 1
ATOM 1091 C C . ASN A 1 143 ? 16.110 11.675 -10.726 1.00 97.25 143 ASN A C 1
ATOM 1093 O O . ASN A 1 143 ? 17.277 12.051 -10.721 1.00 97.25 143 ASN A O 1
ATOM 1097 N N . GLU A 1 144 ? 15.323 11.759 -9.651 1.00 96.12 144 GLU A N 1
ATOM 1098 C CA . GLU A 1 144 ? 15.772 12.224 -8.340 1.00 96.12 144 GLU A CA 1
ATOM 1099 C C . GLU A 1 144 ? 16.411 11.075 -7.550 1.00 96.12 144 GLU A C 1
ATOM 1101 O O . GLU A 1 144 ? 15.808 10.009 -7.396 1.00 96.12 144 GLU A O 1
ATOM 1106 N N . HIS A 1 145 ? 17.621 11.316 -7.042 1.00 95.62 145 HIS A N 1
ATOM 1107 C CA . HIS A 1 145 ? 18.381 10.344 -6.265 1.00 95.62 145 HIS A CA 1
ATOM 1108 C C . HIS A 1 145 ? 17.790 10.176 -4.866 1.00 95.62 145 HIS A C 1
ATOM 1110 O O . HIS A 1 145 ? 17.610 9.044 -4.414 1.00 95.62 145 HIS A O 1
ATOM 1116 N N . ASP A 1 146 ? 17.476 11.281 -4.170 1.00 95.62 146 ASP A N 1
ATOM 1117 C CA . ASP A 1 146 ? 16.973 11.215 -2.793 1.00 95.62 146 ASP A CA 1
ATOM 1118 C C . ASP A 1 146 ? 15.577 10.560 -2.774 1.00 95.62 146 ASP A C 1
ATOM 1120 O O . ASP A 1 146 ? 14.593 11.182 -3.186 1.00 95.62 146 ASP A O 1
ATOM 1124 N N . PRO A 1 147 ? 15.430 9.329 -2.244 1.00 93.88 147 PRO A N 1
ATOM 1125 C CA . PRO A 1 147 ? 14.148 8.623 -2.225 1.00 93.88 147 PRO A CA 1
ATOM 1126 C C . PRO A 1 147 ? 13.130 9.260 -1.263 1.00 93.88 147 PRO A C 1
ATOM 1128 O O . PRO A 1 147 ? 11.981 8.815 -1.202 1.00 93.88 147 PRO A O 1
ATOM 1131 N N . LEU A 1 148 ? 13.558 10.250 -0.469 1.00 94.06 148 LEU A N 1
ATOM 1132 C CA . LEU A 1 148 ? 12.738 11.040 0.448 1.00 94.06 148 LEU A CA 1
ATOM 1133 C C . LEU A 1 148 ? 12.470 12.457 -0.071 1.00 94.06 148 LEU A C 1
ATOM 1135 O O . LEU A 1 148 ? 11.888 13.266 0.662 1.00 94.06 148 LEU A O 1
ATOM 1139 N N . ALA A 1 149 ? 12.909 12.783 -1.288 1.00 94.62 149 ALA A N 1
ATOM 1140 C CA . ALA A 1 149 ? 12.545 14.038 -1.922 1.00 94.62 149 ALA A CA 1
ATOM 1141 C C . ALA A 1 149 ? 11.013 14.141 -2.063 1.00 94.62 149 ALA A C 1
ATOM 1143 O O . ALA A 1 149 ? 10.337 13.124 -2.255 1.00 94.62 149 ALA A O 1
ATOM 1144 N N . PRO A 1 150 ? 10.432 15.350 -1.953 1.00 94.94 150 PRO A N 1
ATOM 1145 C CA . PRO A 1 150 ? 9.005 15.541 -2.169 1.00 94.94 150 PRO A CA 1
ATOM 1146 C C . PRO A 1 150 ? 8.585 15.061 -3.560 1.00 94.94 150 PRO A C 1
ATOM 1148 O O . PRO A 1 150 ? 9.177 15.460 -4.559 1.00 94.94 150 PRO A O 1
ATOM 1151 N N . VAL A 1 151 ? 7.530 14.250 -3.613 1.00 94.12 151 VAL A N 1
ATOM 1152 C CA . VAL A 1 151 ? 6.908 13.798 -4.860 1.00 94.12 151 VAL A CA 1
ATOM 1153 C C . VAL A 1 151 ? 5.507 14.386 -4.920 1.00 94.12 151 VAL A C 1
ATOM 1155 O O . VAL A 1 151 ? 4.698 14.170 -4.014 1.00 94.12 151 VAL A O 1
ATOM 1158 N N . ASP A 1 152 ? 5.227 15.160 -5.962 1.00 96.81 152 ASP A N 1
ATOM 1159 C CA . ASP A 1 152 ? 3.915 15.766 -6.166 1.00 96.81 152 ASP A CA 1
ATOM 1160 C C . ASP A 1 152 ? 2.984 14.879 -7.012 1.00 96.81 152 ASP A C 1
ATOM 1162 O O . ASP A 1 152 ? 3.328 13.779 -7.452 1.00 96.81 152 ASP A O 1
ATOM 1166 N N . ALA A 1 153 ? 1.755 15.351 -7.223 1.00 97.94 153 ALA A N 1
ATOM 1167 C CA . ALA A 1 153 ? 0.743 14.608 -7.965 1.00 97.94 153 ALA A CA 1
ATOM 1168 C C . ALA A 1 153 ? 1.098 14.403 -9.451 1.00 97.94 153 ALA A C 1
ATOM 1170 O O . ALA A 1 153 ? 0.653 13.422 -10.050 1.00 97.94 153 ALA A O 1
ATOM 1171 N N . GLU A 1 154 ? 1.866 15.312 -10.053 1.00 97.75 154 GLU A N 1
ATOM 1172 C CA . GLU A 1 154 ? 2.299 15.207 -11.446 1.00 97.75 154 GLU A CA 1
ATOM 1173 C C . GLU A 1 154 ? 3.359 14.120 -11.600 1.00 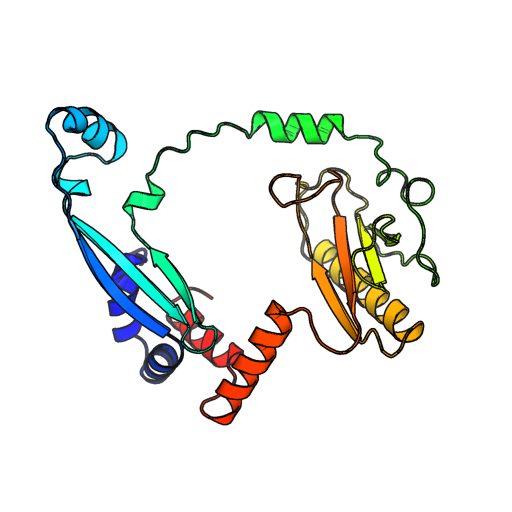97.75 154 GLU A C 1
ATOM 1175 O O . GLU A 1 154 ? 3.193 13.230 -12.439 1.00 97.75 154 GLU A O 1
ATOM 1180 N N . MET A 1 155 ? 4.355 14.108 -10.714 1.00 97.69 155 MET A N 1
ATOM 1181 C CA . MET A 1 155 ? 5.366 13.053 -10.671 1.00 97.69 155 MET A CA 1
ATOM 1182 C C . MET A 1 155 ? 4.736 11.680 -10.411 1.00 97.69 155 MET A C 1
ATOM 1184 O O . MET A 1 155 ? 5.029 10.726 -11.130 1.00 97.69 155 MET A O 1
ATOM 1188 N N . ILE A 1 156 ? 3.804 11.572 -9.450 1.00 97.44 156 ILE A N 1
ATOM 1189 C CA . ILE A 1 156 ? 3.084 10.312 -9.184 1.00 97.44 156 ILE A CA 1
ATOM 1190 C C . ILE A 1 156 ? 2.341 9.838 -10.439 1.00 97.44 156 ILE A C 1
ATOM 1192 O O . ILE A 1 156 ? 2.385 8.653 -10.782 1.00 97.44 156 ILE A O 1
ATOM 1196 N N . ARG A 1 157 ? 1.654 10.749 -11.139 1.00 98.38 157 ARG A N 1
ATOM 1197 C CA . ARG A 1 157 ? 0.926 10.427 -12.373 1.00 98.38 157 ARG A CA 1
ATOM 1198 C C . ARG A 1 157 ? 1.873 9.916 -13.458 1.00 98.38 157 ARG A C 1
ATOM 1200 O O . ARG A 1 157 ? 1.542 8.920 -14.106 1.00 98.38 157 ARG A O 1
ATOM 1207 N N . ASP A 1 158 ? 3.014 10.568 -13.663 1.00 98.56 158 ASP A N 1
ATOM 1208 C CA . ASP A 1 158 ? 4.018 10.133 -14.639 1.00 98.56 158 ASP A CA 1
ATOM 1209 C C . ASP A 1 158 ? 4.595 8.760 -14.280 1.00 98.56 158 ASP A C 1
ATOM 1211 O O . ASP A 1 158 ? 4.597 7.858 -15.121 1.00 98.56 158 ASP A O 1
ATOM 1215 N N . HIS A 1 159 ? 4.986 8.543 -13.021 1.00 98.25 159 HIS A N 1
ATOM 1216 C CA . HIS A 1 159 ? 5.510 7.254 -12.565 1.00 98.25 159 HIS A CA 1
ATOM 1217 C C . HIS A 1 159 ? 4.509 6.119 -12.796 1.00 98.25 159 HIS A C 1
ATOM 1219 O O . HIS A 1 159 ? 4.842 5.098 -13.404 1.00 98.25 159 HIS A O 1
ATOM 1225 N N . LEU A 1 160 ? 3.249 6.298 -12.392 1.00 98.44 160 LEU A N 1
ATOM 1226 C CA . LEU A 1 160 ? 2.196 5.300 -12.607 1.00 98.44 160 LEU A CA 1
ATOM 1227 C C . LEU A 1 160 ? 1.895 5.077 -14.098 1.00 98.44 160 LEU A C 1
ATOM 1229 O O . LEU A 1 160 ? 1.673 3.945 -14.530 1.00 98.44 160 LEU A O 1
ATOM 1233 N N . THR A 1 161 ? 1.930 6.131 -14.911 1.00 98.62 161 THR A N 1
ATOM 1234 C CA . THR A 1 161 ? 1.734 6.015 -16.364 1.00 98.62 161 THR A CA 1
ATOM 1235 C C . THR A 1 161 ? 2.884 5.249 -17.016 1.00 98.62 161 THR A C 1
ATOM 1237 O O . THR A 1 161 ? 2.658 4.376 -17.857 1.00 98.62 161 THR A O 1
ATOM 1240 N N . THR A 1 162 ? 4.117 5.519 -16.599 1.00 98.81 162 THR A N 1
ATOM 1241 C CA . THR A 1 162 ? 5.329 4.874 -17.113 1.00 98.81 162 THR A CA 1
ATOM 1242 C C . THR A 1 162 ? 5.392 3.401 -16.717 1.00 98.81 162 THR A C 1
ATOM 1244 O O . THR A 1 162 ? 5.628 2.544 -17.570 1.00 98.81 162 THR A O 1
ATOM 1247 N N . THR A 1 163 ? 5.073 3.065 -15.463 1.00 98.62 163 THR A N 1
ATOM 1248 C CA . THR A 1 163 ? 4.960 1.662 -15.022 1.00 98.62 163 THR A CA 1
ATOM 1249 C C . THR A 1 163 ? 3.837 0.907 -15.743 1.00 98.62 163 THR A C 1
ATOM 1251 O O . THR A 1 163 ? 4.017 -0.256 -16.112 1.00 98.62 163 THR A O 1
ATOM 1254 N N . ARG A 1 164 ? 2.703 1.562 -16.038 1.00 98.50 164 ARG A N 1
ATOM 1255 C CA . ARG A 1 164 ? 1.628 0.984 -16.862 1.00 98.50 164 ARG A CA 1
ATOM 1256 C C . ARG A 1 164 ? 2.093 0.697 -18.291 1.00 98.50 164 ARG A C 1
ATOM 1258 O O . ARG A 1 164 ? 1.865 -0.410 -18.772 1.00 98.50 164 ARG A O 1
ATOM 1265 N N . ARG A 1 165 ? 2.778 1.645 -18.942 1.00 98.81 165 ARG A N 1
ATOM 1266 C CA . ARG A 1 165 ? 3.368 1.457 -20.285 1.00 98.81 165 ARG A CA 1
ATOM 1267 C C . ARG A 1 165 ? 4.363 0.294 -20.303 1.00 98.81 165 ARG A C 1
ATOM 1269 O O . ARG A 1 165 ? 4.395 -0.468 -21.264 1.00 98.81 165 ARG A O 1
ATOM 1276 N N . TRP A 1 166 ? 5.135 0.118 -19.229 1.00 98.81 166 TRP A N 1
ATOM 1277 C CA . TRP A 1 166 ? 6.012 -1.045 -19.057 1.00 98.81 166 TRP A CA 1
ATOM 1278 C C . TRP A 1 166 ? 5.242 -2.360 -18.981 1.00 98.81 166 TRP A C 1
ATOM 1280 O O . TRP A 1 166 ? 5.589 -3.311 -19.680 1.00 98.81 166 TRP A O 1
ATOM 1290 N N . GLY A 1 167 ? 4.148 -2.401 -18.219 1.00 98.44 167 GLY A N 1
ATOM 1291 C CA . GLY A 1 167 ? 3.263 -3.566 -18.189 1.00 98.44 167 GLY A CA 1
ATOM 1292 C C . GLY A 1 167 ? 2.628 -3.873 -19.549 1.00 98.44 167 GLY A C 1
ATOM 1293 O O . GLY A 1 167 ? 2.531 -5.036 -19.930 1.00 98.44 167 GLY A O 1
ATOM 1294 N N . GLU A 1 168 ? 2.236 -2.848 -20.310 1.00 98.62 168 GLU A N 1
ATOM 1295 C CA . GLU A 1 168 ? 1.710 -3.003 -21.675 1.00 98.62 168 GLU A CA 1
ATOM 1296 C C . GLU A 1 168 ? 2.766 -3.575 -22.634 1.00 98.62 168 GLU A C 1
ATOM 1298 O O . GLU A 1 168 ? 2.447 -4.454 -23.434 1.00 98.62 168 GLU A O 1
ATOM 1303 N N . ALA A 1 169 ? 4.026 -3.142 -22.526 1.00 98.75 169 ALA A N 1
ATOM 1304 C CA . ALA A 1 169 ? 5.127 -3.690 -23.317 1.00 98.75 169 ALA A CA 1
ATOM 1305 C C . ALA A 1 169 ? 5.437 -5.152 -22.950 1.00 98.75 169 ALA A C 1
ATOM 1307 O O . ALA A 1 169 ? 5.603 -5.985 -23.843 1.00 98.75 169 ALA A O 1
ATOM 1308 N N . ALA A 1 170 ? 5.438 -5.488 -21.655 1.00 98.31 170 ALA A N 1
ATOM 1309 C CA . ALA A 1 170 ? 5.584 -6.867 -21.189 1.00 98.31 170 ALA A CA 1
ATOM 1310 C C . ALA A 1 170 ? 4.444 -7.762 -21.705 1.00 98.31 170 ALA A C 1
ATOM 1312 O O . ALA A 1 170 ? 4.699 -8.850 -22.218 1.00 98.31 170 ALA A O 1
ATOM 1313 N N . LEU A 1 171 ? 3.198 -7.278 -21.652 1.00 98.31 171 LEU A N 1
ATOM 1314 C CA . LEU A 1 171 ? 2.030 -7.989 -22.174 1.00 98.31 171 LEU A CA 1
ATOM 1315 C C . LEU A 1 171 ? 2.078 -8.164 -23.701 1.00 98.31 171 LEU A C 1
ATOM 1317 O O . LEU A 1 171 ? 1.647 -9.192 -24.217 1.00 98.31 171 LEU A O 1
ATOM 1321 N N . ALA A 1 172 ? 2.595 -7.177 -24.436 1.00 98.44 172 ALA A N 1
ATOM 1322 C CA . ALA A 1 172 ? 2.772 -7.282 -25.883 1.00 98.44 172 ALA A CA 1
ATOM 1323 C C . ALA A 1 172 ? 3.856 -8.308 -26.257 1.00 98.44 172 ALA A C 1
ATOM 1325 O O . ALA A 1 172 ? 3.687 -9.056 -27.220 1.00 98.44 172 ALA A O 1
ATOM 1326 N N . ALA A 1 173 ? 4.948 -8.365 -25.488 1.00 97.94 173 ALA A N 1
ATOM 1327 C CA . ALA A 1 173 ? 6.011 -9.354 -25.663 1.00 97.94 173 ALA A CA 1
ATOM 1328 C C . ALA A 1 173 ? 5.572 -10.769 -25.246 1.00 97.94 173 ALA A C 1
ATOM 1330 O O . ALA A 1 173 ? 6.017 -11.762 -25.824 1.00 97.94 173 ALA A O 1
ATOM 1331 N N . ASP A 1 174 ? 4.687 -10.867 -24.256 1.00 98.00 174 ASP A N 1
ATOM 1332 C CA . ASP A 1 174 ? 4.130 -12.114 -23.754 1.00 98.00 174 ASP A CA 1
ATOM 1333 C C . ASP A 1 174 ? 2.668 -11.942 -23.313 1.00 98.00 174 ASP A C 1
ATOM 1335 O O . ASP A 1 174 ? 2.397 -11.559 -22.170 1.00 98.00 174 ASP A O 1
ATOM 1339 N N . PRO A 1 175 ? 1.706 -12.318 -24.175 1.00 97.69 175 PRO A N 1
ATOM 1340 C CA . PRO A 1 175 ? 0.279 -12.204 -23.878 1.00 97.69 175 PRO A CA 1
ATOM 1341 C C . PRO A 1 175 ? -0.188 -12.960 -22.626 1.00 97.69 175 PRO A C 1
ATOM 1343 O O . PRO A 1 175 ? -1.278 -12.690 -22.118 1.00 97.69 175 PRO A O 1
ATOM 1346 N N . ALA A 1 176 ? 0.599 -13.920 -22.122 1.00 97.81 176 ALA A N 1
ATOM 1347 C CA . ALA A 1 176 ? 0.274 -14.624 -20.889 1.00 97.81 176 ALA A CA 1
ATOM 1348 C C . ALA A 1 176 ? 0.633 -13.813 -19.632 1.00 97.81 176 ALA A C 1
ATOM 1350 O O . ALA A 1 176 ? 0.018 -14.048 -18.590 1.00 97.81 176 ALA A O 1
ATOM 1351 N N . ALA A 1 177 ? 1.585 -12.873 -19.703 1.00 97.19 177 ALA A N 1
ATOM 1352 C CA . ALA A 1 177 ? 2.048 -12.039 -18.588 1.00 97.19 177 ALA A CA 1
ATOM 1353 C C . ALA A 1 177 ? 1.079 -10.875 -18.297 1.00 97.19 177 ALA A C 1
ATOM 1355 O O . ALA A 1 177 ? 1.414 -9.697 -18.381 1.00 97.19 177 ALA A O 1
ATOM 1356 N N . ARG A 1 178 ? -0.174 -11.212 -17.989 1.00 96.44 178 ARG A N 1
ATOM 1357 C CA . ARG A 1 178 ? -1.293 -10.260 -17.897 1.00 96.44 178 ARG A CA 1
ATOM 1358 C C . ARG A 1 178 ? -1.410 -9.545 -16.556 1.00 96.44 178 ARG A C 1
ATOM 1360 O O . ARG A 1 178 ? -2.102 -8.533 -16.451 1.00 96.44 178 ARG A O 1
ATOM 1367 N N . TYR A 1 179 ? -0.777 -10.076 -15.522 1.00 97.62 179 TYR A N 1
ATOM 1368 C CA . TYR A 1 179 ? -1.016 -9.645 -14.153 1.00 97.62 179 TYR A CA 1
ATOM 1369 C C . TYR A 1 179 ? 0.104 -8.719 -13.683 1.00 97.62 179 TYR A C 1
ATOM 1371 O O . TYR A 1 179 ? 1.053 -9.169 -13.043 1.00 97.62 179 TYR A O 1
ATOM 1379 N N . LEU A 1 180 ? -0.017 -7.432 -14.028 1.00 97.75 180 LEU A N 1
ATOM 1380 C CA . LEU A 1 180 ? 0.889 -6.375 -13.576 1.00 97.75 180 LEU A CA 1
ATOM 1381 C C . LEU A 1 180 ? 0.735 -6.135 -12.067 1.00 97.75 180 LEU A C 1
ATOM 1383 O O . LEU A 1 180 ? -0.380 -6.019 -11.551 1.00 97.75 180 LEU A O 1
ATOM 1387 N N . PHE A 1 181 ? 1.862 -6.002 -11.382 1.00 97.81 181 PHE A N 1
ATOM 1388 C CA . PHE A 1 181 ? 1.968 -5.572 -9.998 1.00 97.81 181 PHE A CA 1
ATOM 1389 C C . PHE A 1 181 ? 3.045 -4.494 -9.899 1.00 97.81 181 PHE A C 1
ATOM 1391 O O . PHE A 1 181 ? 4.166 -4.682 -10.367 1.00 97.81 181 PHE A O 1
ATOM 1398 N N . VAL A 1 182 ? 2.689 -3.356 -9.310 1.00 97.62 182 VAL A N 1
ATOM 1399 C CA . VAL A 1 182 ? 3.594 -2.225 -9.093 1.00 97.62 182 VAL A CA 1
ATOM 1400 C C . VAL A 1 182 ? 3.790 -2.070 -7.594 1.00 97.62 182 VAL A C 1
ATOM 1402 O O . VAL A 1 182 ? 2.822 -2.107 -6.834 1.00 97.62 182 VAL A O 1
ATOM 1405 N N . MET A 1 183 ? 5.036 -1.905 -7.169 1.00 95.62 183 MET A N 1
ATOM 1406 C CA . MET A 1 183 ? 5.391 -1.670 -5.774 1.00 95.62 183 MET A CA 1
ATOM 1407 C C . MET A 1 183 ? 6.363 -0.509 -5.654 1.00 95.62 183 MET A C 1
ATOM 1409 O O . MET A 1 183 ? 7.245 -0.327 -6.490 1.00 95.62 183 MET A O 1
ATOM 1413 N N . TRP A 1 184 ? 6.221 0.238 -4.568 1.00 95.19 184 TRP A N 1
ATOM 1414 C CA . TRP A 1 184 ? 7.141 1.296 -4.196 1.00 95.19 184 TRP A CA 1
ATOM 1415 C C . TRP A 1 184 ? 7.596 1.063 -2.761 1.00 95.19 184 TRP A C 1
ATOM 1417 O O . TRP A 1 184 ? 6.842 1.243 -1.806 1.00 95.19 184 TRP A O 1
ATOM 1427 N N . ASN A 1 185 ? 8.831 0.605 -2.621 1.00 92.12 185 ASN A N 1
ATOM 1428 C CA . ASN A 1 185 ? 9.531 0.496 -1.355 1.00 92.12 185 ASN A CA 1
ATOM 1429 C C . ASN A 1 185 ? 10.576 1.611 -1.271 1.00 92.12 185 ASN A C 1
ATOM 1431 O O . ASN A 1 185 ? 11.277 1.887 -2.237 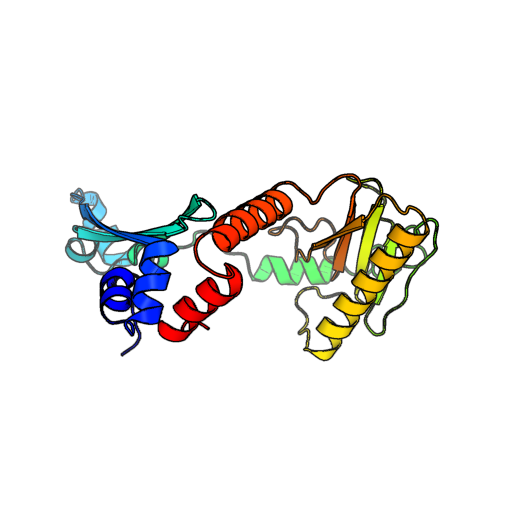1.00 92.12 185 ASN A O 1
ATOM 1435 N N . CYS A 1 186 ? 10.683 2.244 -0.106 1.00 92.69 186 CYS A N 1
ATOM 1436 C CA . CYS A 1 186 ? 11.606 3.348 0.128 1.00 92.69 186 CYS A CA 1
ATOM 1437 C C . CYS A 1 186 ? 12.580 2.962 1.247 1.00 92.69 186 CYS A C 1
ATOM 1439 O O . CYS A 1 186 ? 12.158 2.695 2.375 1.00 92.69 186 CYS A O 1
ATOM 1441 N N . LEU A 1 187 ? 13.878 2.939 0.923 1.00 92.25 187 LEU A N 1
ATOM 1442 C CA . LEU A 1 187 ? 14.983 2.571 1.818 1.00 92.25 187 LEU A CA 1
ATOM 1443 C C . LEU A 1 187 ? 14.983 1.102 2.296 1.00 92.25 187 LEU A C 1
ATOM 1445 O O . LEU A 1 187 ? 14.025 0.336 2.158 1.00 92.25 187 LEU A O 1
ATOM 1449 N N . TRP A 1 188 ? 16.098 0.695 2.908 1.00 89.44 188 TRP A N 1
ATOM 1450 C CA . TRP A 1 188 ? 16.381 -0.693 3.301 1.00 89.44 188 TRP A CA 1
ATOM 1451 C C . TRP A 1 188 ? 15.450 -1.245 4.378 1.00 89.44 188 TRP A C 1
ATOM 1453 O O . TRP A 1 188 ? 15.173 -2.443 4.400 1.00 89.44 188 TRP A O 1
ATOM 1463 N N . ARG A 1 189 ? 14.897 -0.388 5.243 1.00 87.62 189 ARG A N 1
ATOM 1464 C CA . ARG A 1 189 ? 13.914 -0.815 6.253 1.00 87.62 189 ARG A CA 1
ATOM 1465 C C . ARG A 1 189 ? 12.570 -1.214 5.634 1.00 87.62 189 ARG A C 1
ATOM 1467 O O . ARG A 1 189 ? 11.849 -1.994 6.247 1.00 87.62 189 ARG A O 1
ATOM 1474 N N . ALA A 1 190 ? 12.271 -0.742 4.421 1.00 89.56 190 ALA A N 1
ATOM 1475 C CA . ALA A 1 190 ? 11.139 -1.193 3.613 1.00 89.56 190 ALA A CA 1
ATOM 1476 C C . ALA A 1 190 ? 11.537 -2.263 2.574 1.00 89.56 190 ALA A C 1
ATOM 1478 O O . ALA A 1 190 ? 10.752 -2.576 1.682 1.00 89.56 190 ALA A O 1
ATOM 1479 N N . GLY A 1 191 ? 12.751 -2.821 2.663 1.00 84.12 191 GLY A N 1
ATOM 1480 C CA . GLY A 1 191 ? 13.243 -3.864 1.760 1.00 84.12 191 GLY A CA 1
ATOM 1481 C C . GLY A 1 191 ? 13.879 -3.361 0.460 1.00 84.12 191 GLY A C 1
ATOM 1482 O O . GLY A 1 191 ? 14.055 -4.152 -0.460 1.00 84.12 191 GLY A O 1
ATOM 1483 N N . GLY A 1 192 ? 14.205 -2.068 0.339 1.00 85.56 192 GLY A N 1
ATOM 1484 C CA . GLY A 1 192 ? 14.975 -1.536 -0.796 1.00 85.56 192 GLY A CA 1
ATOM 1485 C C . GLY A 1 192 ? 16.466 -1.851 -0.679 1.00 85.56 192 GLY A C 1
ATOM 1486 O O . GLY A 1 192 ? 17.106 -1.443 0.285 1.00 85.56 192 GLY A O 1
ATOM 1487 N N . SER A 1 193 ? 17.033 -2.572 -1.647 1.00 86.94 193 SER A N 1
ATOM 1488 C CA . SER A 1 193 ? 18.477 -2.861 -1.686 1.00 86.94 193 SER A CA 1
ATOM 1489 C C . SER A 1 193 ? 19.306 -1.748 -2.333 1.00 86.94 193 SER A C 1
ATOM 1491 O O . SER A 1 193 ? 20.512 -1.693 -2.117 1.00 86.94 193 SER A O 1
ATOM 1493 N N . ILE A 1 194 ? 18.668 -0.887 -3.127 1.00 92.62 194 ILE A N 1
ATOM 1494 C CA . ILE A 1 194 ? 19.244 0.330 -3.704 1.00 92.62 194 ILE A CA 1
ATOM 1495 C C . ILE A 1 194 ? 18.570 1.521 -3.026 1.00 92.62 194 ILE A C 1
ATOM 1497 O O . ILE A 1 194 ? 17.359 1.489 -2.792 1.00 92.62 194 ILE A O 1
ATOM 1501 N N . VAL A 1 195 ? 19.364 2.524 -2.652 1.00 95.31 195 VAL A N 1
ATOM 1502 C CA . VAL A 1 195 ? 18.882 3.687 -1.897 1.00 95.31 195 VAL A CA 1
ATOM 1503 C C . VAL A 1 195 ? 18.140 4.662 -2.805 1.00 95.31 195 VAL A C 1
ATOM 1505 O O . VAL A 1 195 ? 17.101 5.160 -2.384 1.00 95.31 195 VAL A O 1
ATOM 1508 N N . HIS A 1 196 ? 18.624 4.870 -4.033 1.00 96.81 196 HIS A N 1
ATOM 1509 C CA . HIS A 1 196 ? 18.016 5.733 -5.049 1.00 96.81 196 HIS A CA 1
ATOM 1510 C C . HIS A 1 196 ? 16.498 5.538 -5.180 1.00 96.81 196 HIS A C 1
ATOM 1512 O O . HIS A 1 196 ? 16.005 4.406 -5.155 1.00 96.81 196 HIS A O 1
ATOM 1518 N N . GLY A 1 197 ? 15.746 6.627 -5.358 1.00 96.12 197 GLY A N 1
ATOM 1519 C CA . GLY A 1 197 ? 14.291 6.594 -5.539 1.00 96.12 197 GLY A CA 1
ATOM 1520 C C . GLY A 1 197 ? 13.835 5.724 -6.720 1.00 96.12 197 GLY A C 1
ATOM 1521 O O . GLY A 1 197 ? 14.174 5.976 -7.873 1.00 96.12 197 GLY A O 1
ATOM 1522 N N . HIS A 1 198 ? 13.040 4.687 -6.462 1.00 96.94 198 HIS A N 1
ATOM 1523 C CA . HIS A 1 198 ? 12.535 3.829 -7.534 1.00 96.94 198 HIS A CA 1
ATOM 1524 C C . HIS A 1 198 ? 11.212 3.150 -7.185 1.00 96.94 198 HIS A C 1
ATOM 1526 O O . HIS A 1 198 ? 10.874 2.945 -6.018 1.00 96.94 198 HIS A O 1
ATOM 1532 N N . MET A 1 199 ? 10.497 2.726 -8.226 1.00 97.12 199 MET A N 1
ATOM 1533 C CA . MET A 1 199 ? 9.444 1.713 -8.136 1.00 97.12 199 MET A CA 1
ATOM 1534 C C . MET A 1 199 ? 9.918 0.413 -8.775 1.00 97.12 199 MET A C 1
ATOM 1536 O O . MET A 1 199 ? 10.843 0.398 -9.588 1.00 97.12 199 MET A O 1
ATOM 1540 N N . GLN A 1 200 ? 9.253 -0.687 -8.448 1.00 97.44 200 GLN A N 1
ATOM 1541 C CA . GLN A 1 200 ? 9.432 -1.964 -9.126 1.00 97.44 200 GLN A CA 1
ATOM 1542 C C . GLN A 1 200 ? 8.120 -2.391 -9.773 1.00 97.44 200 GLN A C 1
ATOM 1544 O O . GLN A 1 200 ? 7.029 -2.107 -9.269 1.00 97.44 200 GLN A O 1
ATOM 1549 N N . MET A 1 201 ? 8.236 -3.098 -10.890 1.00 98.06 201 MET A N 1
ATOM 1550 C CA . MET A 1 201 ? 7.113 -3.642 -11.634 1.00 98.06 201 MET A CA 1
ATOM 1551 C C . MET A 1 201 ? 7.372 -5.109 -11.917 1.00 98.06 201 MET A C 1
ATOM 1553 O O . MET A 1 201 ? 8.452 -5.481 -12.377 1.00 98.06 201 MET A O 1
ATOM 1557 N N . THR A 1 202 ? 6.362 -5.940 -11.718 1.00 98.12 202 THR A N 1
ATOM 1558 C CA . THR A 1 202 ? 6.379 -7.318 -12.194 1.00 98.12 202 THR A CA 1
ATOM 1559 C C . THR A 1 202 ? 5.125 -7.641 -12.971 1.00 98.12 202 THR A C 1
ATOM 1561 O O . THR A 1 202 ? 4.062 -7.077 -12.722 1.00 98.12 202 THR A O 1
ATOM 1564 N N . ALA A 1 203 ? 5.243 -8.549 -13.933 1.00 97.81 203 ALA A N 1
ATOM 1565 C CA . ALA A 1 203 ? 4.098 -9.074 -14.658 1.00 97.81 203 ALA A CA 1
ATOM 1566 C C . ALA A 1 203 ? 4.187 -10.597 -14.683 1.00 97.81 203 ALA A C 1
ATOM 1568 O O . ALA A 1 203 ? 5.194 -11.167 -15.107 1.00 97.81 203 ALA A O 1
ATOM 1569 N N . THR A 1 204 ? 3.128 -11.247 -14.206 1.00 97.12 204 THR A N 1
ATOM 1570 C CA . THR A 1 204 ? 3.102 -12.701 -14.045 1.00 97.12 204 THR A CA 1
ATOM 1571 C C . THR A 1 204 ? 2.068 -13.364 -14.946 1.00 97.12 204 THR A C 1
ATOM 1573 O O . THR A 1 204 ? 1.145 -12.715 -15.455 1.00 97.12 204 THR A O 1
ATOM 1576 N N . ARG A 1 205 ? 2.237 -14.672 -15.153 1.00 97.12 205 ARG A N 1
ATOM 1577 C CA . ARG A 1 205 ? 1.336 -15.520 -15.942 1.00 97.12 205 ARG A CA 1
ATOM 1578 C C . ARG A 1 205 ? 0.318 -16.231 -15.052 1.00 97.12 205 ARG A C 1
ATOM 1580 O O . ARG A 1 205 ? 0.571 -16.521 -13.889 1.00 97.12 205 ARG A O 1
ATOM 1587 N N . GLY A 1 206 ? -0.824 -16.595 -15.628 1.00 96.56 206 GLY A N 1
ATOM 1588 C CA . GLY A 1 206 ? -1.803 -17.491 -14.999 1.00 96.56 206 GLY A CA 1
ATOM 1589 C C . GLY A 1 206 ? -2.767 -16.822 -14.013 1.00 96.56 206 GLY A C 1
ATOM 1590 O O . GLY A 1 206 ? -3.973 -16.952 -14.200 1.00 96.56 206 GLY A O 1
ATOM 1591 N N . GLN A 1 207 ? -2.280 -16.104 -12.996 1.00 96.19 207 GLN A N 1
ATOM 1592 C CA . GLN A 1 207 ? -3.125 -15.384 -12.024 1.00 96.19 207 GLN A CA 1
ATOM 1593 C C . GLN A 1 207 ? -2.373 -14.234 -11.339 1.00 96.19 207 GLN A C 1
ATOM 1595 O O . GLN A 1 207 ? -1.153 -14.169 -11.419 1.00 96.19 207 GLN A O 1
ATOM 1600 N N . HIS A 1 208 ? -3.082 -13.355 -10.623 1.00 97.44 208 HIS A N 1
ATOM 1601 C CA . HIS A 1 208 ? -2.437 -12.342 -9.780 1.00 97.44 208 HIS A CA 1
ATOM 1602 C C . HIS A 1 208 ? -1.585 -12.980 -8.665 1.00 97.44 208 HIS A C 1
ATOM 1604 O O . HIS A 1 208 ? -1.810 -14.125 -8.265 1.00 97.44 208 HIS A O 1
ATOM 1610 N N . TYR A 1 209 ? -0.652 -12.208 -8.094 1.00 97.00 209 TYR A N 1
ATOM 1611 C CA . TYR A 1 209 ? 0.081 -12.633 -6.898 1.00 97.00 209 TYR A CA 1
ATOM 1612 C C . TYR A 1 209 ? -0.871 -12.992 -5.747 1.00 97.00 209 TYR A C 1
ATOM 1614 O O . TYR A 1 209 ? -1.932 -12.374 -5.623 1.00 97.00 209 TYR A O 1
ATOM 1622 N N . PRO A 1 210 ? -0.500 -13.941 -4.864 1.00 96.50 210 PRO A N 1
ATOM 1623 C CA . PRO A 1 210 ? -1.452 -14.606 -3.974 1.00 96.50 210 PRO A CA 1
ATOM 1624 C C . PRO A 1 210 ? -2.344 -13.678 -3.142 1.00 96.50 210 PRO A C 1
ATOM 1626 O O . PRO A 1 210 ? -3.546 -13.909 -3.073 1.00 96.50 210 PRO A O 1
ATOM 1629 N N . LYS A 1 211 ? -1.792 -12.607 -2.551 1.00 96.31 211 LYS A N 1
ATOM 1630 C CA . LYS A 1 211 ? -2.588 -11.646 -1.764 1.00 96.31 211 LYS A CA 1
ATOM 1631 C C . LYS A 1 211 ? -3.596 -10.871 -2.617 1.00 96.31 211 LYS A C 1
ATOM 1633 O O . LYS A 1 211 ? -4.734 -10.688 -2.201 1.00 96.31 211 LYS A O 1
ATOM 1638 N N . VAL A 1 212 ? -3.190 -10.449 -3.812 1.00 96.75 212 VAL A N 1
ATOM 1639 C CA . VAL A 1 212 ? -4.056 -9.716 -4.747 1.00 96.75 212 VAL A CA 1
ATOM 1640 C C . VAL A 1 212 ? -5.150 -10.637 -5.289 1.00 96.75 212 VAL A C 1
ATOM 1642 O O . VAL A 1 212 ? -6.313 -10.249 -5.345 1.00 96.75 212 VAL A O 1
ATOM 1645 N N . GLU A 1 213 ? -4.805 -11.880 -5.636 1.00 97.94 213 GLU A N 1
ATOM 1646 C CA . GLU A 1 213 ? -5.783 -12.866 -6.104 1.00 97.94 213 GLU A CA 1
ATOM 1647 C C . GLU A 1 213 ? -6.781 -13.254 -5.005 1.00 97.94 213 GLU A C 1
ATOM 1649 O O . GLU A 1 213 ? -7.972 -13.399 -5.286 1.00 97.94 213 GLU A O 1
ATOM 1654 N N . ALA A 1 214 ? -6.323 -13.387 -3.755 1.00 97.94 214 ALA A N 1
ATOM 1655 C CA . ALA A 1 214 ? -7.195 -13.625 -2.609 1.00 97.94 214 ALA A CA 1
ATOM 1656 C C . ALA A 1 214 ? -8.208 -12.484 -2.438 1.00 97.94 214 ALA A C 1
ATOM 1658 O O . ALA A 1 214 ? -9.411 -12.752 -2.450 1.00 97.94 214 ALA A O 1
ATOM 1659 N N . LEU A 1 215 ? -7.739 -11.229 -2.406 1.00 97.75 215 LEU A N 1
ATOM 1660 C CA . LEU A 1 215 ? -8.604 -10.050 -2.315 1.00 97.75 215 LEU A CA 1
ATOM 1661 C C . LEU A 1 215 ? -9.625 -10.010 -3.458 1.00 97.75 215 LEU A C 1
ATOM 1663 O O . LEU A 1 215 ? -10.814 -9.813 -3.216 1.00 97.75 215 LEU A O 1
ATOM 1667 N N . ARG A 1 216 ? -9.190 -10.258 -4.701 1.00 97.19 216 ARG A N 1
ATOM 1668 C CA . ARG A 1 216 ? -10.082 -10.293 -5.871 1.00 97.19 216 ARG A CA 1
ATOM 1669 C C . ARG A 1 216 ? -11.198 -11.324 -5.699 1.00 97.19 216 ARG A C 1
ATOM 1671 O O . ARG A 1 216 ? -12.360 -11.020 -5.954 1.00 97.19 216 ARG A O 1
ATOM 1678 N N . ARG A 1 217 ? -10.863 -12.549 -5.280 1.00 97.88 217 ARG A N 1
ATOM 1679 C CA . ARG A 1 217 ? -11.849 -13.626 -5.078 1.00 97.88 217 ARG A CA 1
ATOM 1680 C C . ARG A 1 217 ? -12.805 -13.316 -3.928 1.00 97.88 217 ARG A C 1
ATOM 1682 O O . ARG A 1 217 ? -14.000 -13.547 -4.076 1.00 97.88 217 ARG A O 1
ATOM 1689 N N . GLN A 1 218 ? -12.294 -12.780 -2.824 1.00 98.00 218 GLN A N 1
ATOM 1690 C CA . GLN A 1 218 ? -13.091 -12.397 -1.657 1.00 98.00 218 GLN A CA 1
ATOM 1691 C C . GLN A 1 218 ? -14.068 -11.262 -1.997 1.00 98.00 218 GLN A C 1
ATOM 1693 O O . GLN A 1 218 ? -15.261 -11.381 -1.722 1.00 98.00 218 GLN A O 1
ATOM 1698 N N . ALA A 1 219 ? -13.602 -10.219 -2.691 1.00 97.75 219 ALA A N 1
ATOM 1699 C CA . ALA A 1 219 ? -14.443 -9.115 -3.154 1.00 97.75 219 ALA A CA 1
ATOM 1700 C C . ALA A 1 219 ? -15.544 -9.582 -4.125 1.00 97.75 219 ALA A C 1
ATOM 1702 O O . ALA A 1 219 ? -16.697 -9.170 -4.000 1.00 97.75 219 ALA A O 1
ATOM 1703 N N . LEU A 1 220 ? -15.226 -10.491 -5.058 1.00 97.56 220 LEU A N 1
ATOM 1704 C CA . LEU A 1 220 ? -16.222 -11.073 -5.968 1.00 97.56 220 LEU A CA 1
ATOM 1705 C C . LEU A 1 220 ? -17.253 -11.940 -5.233 1.00 97.56 220 LEU A C 1
ATOM 1707 O O . LEU A 1 220 ? -18.439 -11.877 -5.549 1.00 97.56 220 LEU A O 1
ATOM 1711 N N . ALA A 1 221 ? -16.821 -12.730 -4.247 1.00 97.50 221 ALA A N 1
ATOM 1712 C CA . ALA A 1 221 ? -17.721 -13.543 -3.431 1.00 97.50 221 ALA A CA 1
ATOM 1713 C C . ALA A 1 221 ? -18.677 -12.672 -2.595 1.00 97.50 221 ALA A C 1
ATOM 1715 O O . ALA A 1 221 ? -19.870 -12.964 -2.526 1.00 97.50 221 ALA A O 1
ATOM 1716 N N . TYR A 1 222 ? -18.179 -11.570 -2.026 1.00 97.69 222 TYR A N 1
ATOM 1717 C CA . TYR A 1 222 ? -19.007 -10.571 -1.346 1.00 97.69 222 TYR A CA 1
ATOM 1718 C C . TYR A 1 222 ? -20.029 -9.936 -2.301 1.00 97.69 222 TYR A C 1
ATOM 1720 O O . TYR A 1 222 ? -21.229 -9.901 -2.010 1.00 97.69 222 TYR A O 1
ATOM 1728 N N . SER A 1 223 ? -19.570 -9.534 -3.490 1.00 95.44 223 SER A N 1
ATOM 1729 C CA . SER A 1 223 ? -20.404 -8.882 -4.509 1.00 95.44 223 SER A CA 1
ATOM 1730 C C . SER A 1 223 ? -21.530 -9.759 -5.039 1.00 95.44 223 SER A C 1
ATOM 1732 O O . SER A 1 223 ? -22.564 -9.249 -5.460 1.00 95.44 223 SER A O 1
ATOM 1734 N N . ALA A 1 224 ? -21.383 -11.081 -4.960 1.00 95.31 224 ALA A N 1
ATOM 1735 C CA . ALA A 1 224 ? -22.438 -12.014 -5.333 1.00 95.31 224 ALA A CA 1
ATOM 1736 C C . ALA A 1 224 ? -23.627 -12.040 -4.353 1.00 95.31 224 ALA A C 1
ATOM 1738 O O . ALA A 1 224 ? -24.663 -12.610 -4.692 1.00 95.31 224 ALA A O 1
ATOM 1739 N N . THR A 1 225 ? -23.493 -11.479 -3.144 1.00 92.69 225 THR A N 1
ATOM 1740 C CA . THR A 1 225 ? -24.499 -11.632 -2.075 1.00 92.69 225 THR A CA 1
ATOM 1741 C C . THR A 1 225 ? -24.973 -10.327 -1.442 1.00 92.69 225 THR A C 1
ATOM 1743 O O . THR A 1 225 ? -26.088 -10.299 -0.923 1.00 92.69 225 THR A O 1
ATOM 1746 N N . ALA A 1 226 ? -24.171 -9.260 -1.478 1.00 91.00 226 ALA A N 1
ATOM 1747 C CA . ALA A 1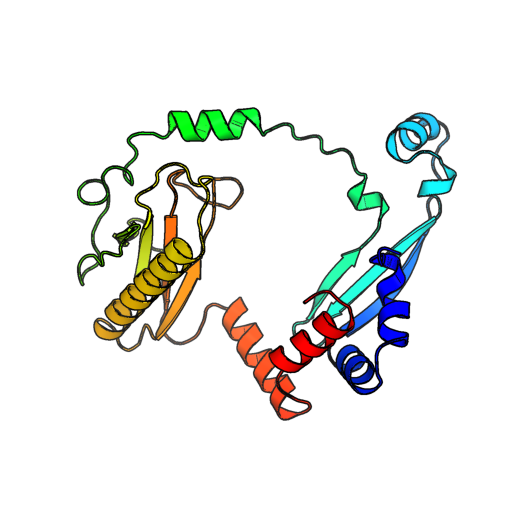 226 ? -24.464 -8.031 -0.740 1.00 91.00 226 ALA A CA 1
ATOM 1748 C C . ALA A 1 226 ? -24.381 -6.754 -1.595 1.00 91.00 226 ALA A C 1
ATOM 1750 O O . ALA A 1 226 ? -25.381 -6.053 -1.739 1.00 91.00 226 ALA A O 1
ATOM 1751 N N . GLY A 1 227 ? -23.209 -6.451 -2.150 1.00 92.62 227 GLY A N 1
ATOM 1752 C CA . GLY A 1 227 ? -22.915 -5.212 -2.878 1.00 92.62 227 GLY A CA 1
ATOM 1753 C C . GLY A 1 227 ? -21.450 -5.170 -3.311 1.00 92.62 227 GLY A C 1
ATOM 1754 O O . GLY A 1 227 ? -20.714 -6.110 -3.027 1.00 92.62 227 GLY A O 1
ATOM 1755 N N . ASP A 1 228 ? -21.002 -4.112 -3.986 1.00 97.25 228 ASP A N 1
ATOM 1756 C CA . ASP A 1 228 ? -19.578 -3.994 -4.319 1.00 97.25 228 ASP A CA 1
ATOM 1757 C C . ASP A 1 228 ? -18.745 -3.797 -3.043 1.00 97.25 228 ASP A C 1
ATOM 1759 O O . ASP A 1 228 ? -19.024 -2.917 -2.228 1.00 97.25 228 ASP A O 1
ATOM 1763 N N . TYR A 1 229 ? -17.730 -4.644 -2.858 1.00 97.69 229 TYR A N 1
ATOM 1764 C CA . TYR A 1 229 ? -16.917 -4.651 -1.641 1.00 97.69 229 TYR A CA 1
ATOM 1765 C C . TYR A 1 229 ? -16.203 -3.315 -1.397 1.00 97.69 229 TYR A C 1
ATOM 1767 O O . TYR A 1 229 ? -16.116 -2.874 -0.252 1.00 97.69 229 TYR A O 1
ATOM 1775 N N . PHE A 1 230 ? -15.687 -2.673 -2.446 1.00 97.38 230 PHE A N 1
ATOM 1776 C CA . PHE A 1 230 ? -14.916 -1.441 -2.308 1.00 97.38 230 PHE A CA 1
ATOM 1777 C C . PHE A 1 230 ? -15.824 -0.231 -2.095 1.00 97.38 230 PHE A C 1
ATOM 1779 O O . PHE A 1 230 ? -15.494 0.623 -1.269 1.00 97.38 230 PHE A O 1
ATOM 1786 N N . ASP A 1 231 ? -16.983 -0.188 -2.754 1.00 97.62 231 ASP A N 1
ATOM 1787 C CA . ASP A 1 231 ? -17.987 0.855 -2.515 1.00 97.62 231 ASP A CA 1
ATOM 1788 C C . ASP A 1 231 ? -18.535 0.787 -1.085 1.00 97.62 231 ASP A C 1
ATOM 1790 O O . ASP A 1 231 ? -18.624 1.807 -0.396 1.00 97.62 231 ASP A O 1
ATOM 1794 N N . ASP A 1 232 ? -18.855 -0.416 -0.601 1.00 97.75 232 ASP A N 1
ATOM 1795 C CA . ASP A 1 232 ? -19.326 -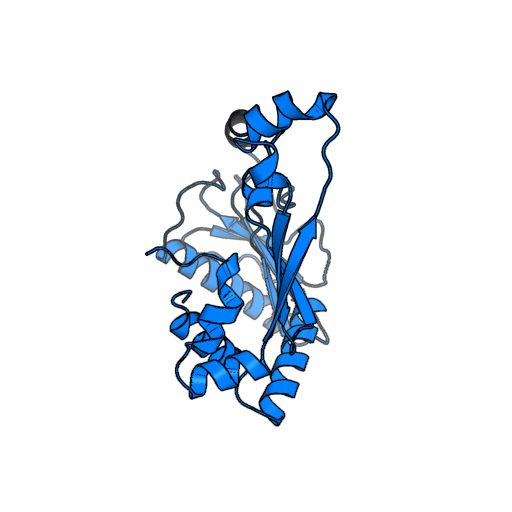0.620 0.771 1.00 97.75 232 ASP A CA 1
ATOM 1796 C C . ASP A 1 232 ? -18.221 -0.299 1.796 1.00 97.75 232 ASP A C 1
ATOM 1798 O O . ASP A 1 232 ? -18.495 0.303 2.842 1.00 97.75 232 ASP A O 1
ATOM 1802 N N . LEU A 1 233 ? -16.961 -0.631 1.489 1.00 96.94 233 LEU A N 1
ATOM 1803 C CA . LEU A 1 233 ? -15.808 -0.254 2.308 1.00 96.94 233 LEU A CA 1
ATOM 1804 C C . LEU A 1 233 ? -15.681 1.272 2.404 1.00 96.94 233 LEU A C 1
ATOM 1806 O O . LEU A 1 233 ? -15.541 1.805 3.509 1.00 96.94 233 LEU A O 1
ATOM 1810 N N . TRP A 1 234 ? -15.767 1.972 1.272 1.00 97.56 234 TRP A N 1
ATOM 1811 C CA . TRP A 1 234 ? -15.713 3.432 1.206 1.00 97.56 234 TRP A CA 1
ATOM 1812 C C . TRP A 1 234 ? -16.875 4.085 1.957 1.00 97.56 234 TRP A C 1
ATOM 1814 O O . TRP A 1 234 ? -16.651 4.997 2.754 1.00 97.56 234 TRP A O 1
ATOM 1824 N N . LEU A 1 235 ? -18.102 3.588 1.773 1.00 97.50 235 LEU A N 1
ATOM 1825 C CA . LEU A 1 235 ? -19.296 4.085 2.458 1.00 97.50 235 LEU A CA 1
ATOM 1826 C C . LEU A 1 235 ? -19.111 4.093 3.980 1.00 97.50 235 LEU A C 1
ATOM 1828 O O . LEU A 1 235 ? -19.419 5.088 4.639 1.00 97.50 235 LEU A O 1
ATOM 1832 N N . VAL A 1 236 ? -18.599 2.995 4.544 1.00 96.94 236 VAL A N 1
ATOM 1833 C CA . VAL A 1 236 ? -18.369 2.877 5.991 1.00 96.94 236 VAL A CA 1
ATOM 1834 C C . VAL A 1 236 ? -17.274 3.835 6.455 1.00 96.94 236 VAL A C 1
ATOM 1836 O O . VAL A 1 236 ? -17.471 4.546 7.442 1.00 96.94 236 VAL A O 1
ATOM 1839 N N . HIS A 1 237 ? -16.145 3.901 5.741 1.00 95.81 237 HIS A N 1
ATOM 1840 C CA . HIS A 1 237 ? -15.038 4.791 6.105 1.00 95.81 237 HIS A CA 1
ATOM 1841 C C . HIS A 1 237 ? -15.448 6.264 6.035 1.00 95.81 237 HIS A C 1
ATOM 1843 O O . HIS A 1 237 ? -15.224 7.004 6.992 1.00 95.81 237 HIS A O 1
ATOM 1849 N N . SER A 1 238 ? -16.124 6.679 4.964 1.00 96.62 238 SER A N 1
ATOM 1850 C CA . SER A 1 238 ? -16.633 8.042 4.807 1.00 96.62 238 SER A CA 1
ATOM 1851 C C . SER A 1 238 ? -17.636 8.403 5.911 1.00 96.62 238 SER A C 1
ATOM 1853 O O . SER A 1 238 ? -17.509 9.450 6.545 1.00 96.62 238 SER A O 1
ATOM 1855 N N . ALA A 1 239 ? -18.573 7.506 6.248 1.00 96.06 239 ALA A N 1
ATOM 1856 C CA . ALA A 1 239 ? -19.541 7.741 7.326 1.00 96.06 239 ALA A CA 1
ATOM 1857 C C . ALA A 1 239 ? -18.882 7.846 8.721 1.00 96.06 239 ALA A C 1
ATOM 1859 O O . ALA A 1 239 ? -19.370 8.560 9.605 1.00 96.06 239 ALA A O 1
ATOM 1860 N N . LEU A 1 240 ? -17.744 7.175 8.919 1.00 94.19 240 LEU A N 1
ATOM 1861 C CA . LEU A 1 240 ? -16.909 7.297 10.117 1.00 94.19 240 LEU A CA 1
ATOM 1862 C C . LEU A 1 240 ? -15.985 8.530 10.097 1.00 94.19 240 LEU A C 1
ATOM 1864 O O . LEU A 1 240 ? -15.413 8.856 11.140 1.00 94.19 240 LEU A O 1
ATOM 1868 N N . GLY A 1 241 ? -15.886 9.249 8.975 1.00 93.56 241 GLY A N 1
ATOM 1869 C CA . GLY A 1 241 ? -14.970 10.381 8.792 1.00 93.56 241 GLY A CA 1
ATOM 1870 C C . GLY A 1 241 ? -13.509 9.958 8.615 1.00 93.56 241 GLY A C 1
ATOM 1871 O O . GLY A 1 241 ? -12.611 10.683 9.030 1.00 93.56 241 GLY A O 1
ATOM 1872 N N . LEU A 1 242 ? -13.284 8.760 8.069 1.00 90.50 242 LEU A N 1
ATOM 1873 C CA . LEU A 1 242 ? -11.972 8.158 7.801 1.00 90.50 242 LEU A CA 1
ATOM 1874 C C . LEU A 1 242 ? -11.596 8.182 6.308 1.00 90.50 242 LEU A C 1
ATOM 1876 O O . LEU A 1 242 ? -10.547 7.651 5.948 1.00 90.50 242 LEU A O 1
ATOM 1880 N N . GLY A 1 243 ? -12.470 8.730 5.461 1.00 67.19 243 GLY A N 1
ATOM 1881 C CA . GLY A 1 243 ? -12.305 8.851 4.012 1.00 67.19 243 GLY A CA 1
ATOM 1882 C C . GLY A 1 243 ? -12.371 10.299 3.570 1.00 67.19 243 GLY A C 1
ATOM 1883 O O . GLY A 1 243 ? -13.275 11.006 4.073 1.00 67.19 243 GLY A O 1
#

Radius of gyration: 23.71 Å; chains: 1; bounding box: 56×34×69 Å

Foldseek 3Di:
DDDDPLCVVVLLVPFDPLLNVLCVQFKDKDKDKDADDDDPVCQVVCCVQQVGPVSRGIWIKIKIAGPLLRDIDIDTPVVVSDDDPDDPPVVLVVVLVVQPPALLCVVVPSAAADPLGKFDFPFFIKGFDPDDPAPGKIKTFGNFFQQPPDDDPVNVVRQVVRLVVVQVSVCVVPVQQNAKDKAFAADVVSPDPRNGHMIMMGTHGDAYDPSVRSSVVSQVVCCVPPHRPVVSVVSNCVSSVND

Secondary structure (DSSP, 8-state):
-PPPGGGHHHHHHTS-HHHHHHHHHHEEEEEEEEE----GGGHHHHHHHHS-HHHHHEEEEEEEEETTT--EEEEEHHHHTSPP----HHHHHHHHHHT-S-TTTSHHHHSPPBTTB--B-SSEEEEE-SS-SSSEEEEEEES-S-TTS---HHHHHHHHHHHHHHHHHHHHH-TT--EEEEE---SGGGT-SS-S-EEEEEEESSS--HHHHHHHHHHHHHHTTSS-HHHHHHHHHHHHT--

pLDDT: mean 93.54, std 8.32, range [47.09, 98.81]